Protein AF-A0A2U3Y3C8-F1 (afdb_monomer)

Nearest PDB structures (foldseek):
  5njk-assembly5_E  TM=8.013E-01  e=1.408E-06  Homo sapiens
  1wgu-assembly1_A  TM=7.821E-01  e=2.683E-05  Mus musculus
  2dkq-assembly1_A  TM=6.786E-01  e=2.347E-04  Homo sapiens
  2yt1-assembly1_A  TM=5.500E-01  e=6.752E-04  Mus musculus
  2yt0-assembly1_A  TM=5.493E-01  e=8.434E-04  Mus musculus

Radius of gyration: 27.76 Å; Cα contacts (8 Å, |Δi|>4): 262; chains: 1; bounding box: 70×70×54 Å

Structure (mmCIF, N/CA/C/O backbone):
data_AF-A0A2U3Y3C8-F1
#
_entry.id   AF-A0A2U3Y3C8-F1
#
loop_
_atom_site.group_PDB
_atom_site.id
_atom_site.type_symbol
_atom_site.label_atom_id
_atom_site.label_alt_id
_atom_site.label_comp_id
_atom_site.label_asym_id
_atom_site.label_entity_id
_atom_site.label_seq_id
_atom_site.pdbx_PDB_ins_code
_atom_site.Cartn_x
_atom_site.Cartn_y
_atom_site.Cartn_z
_atom_site.occupancy
_atom_si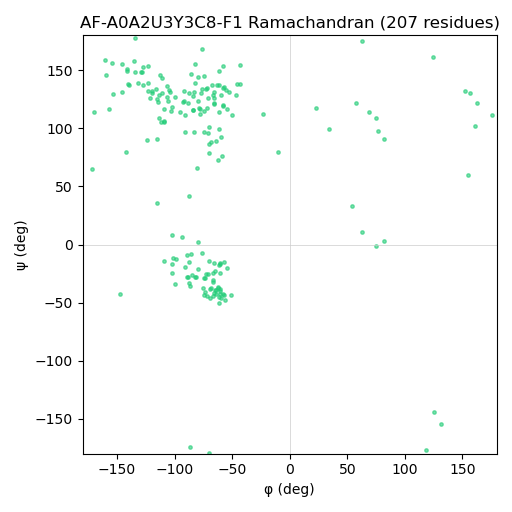te.B_iso_or_equiv
_atom_site.auth_seq_id
_atom_site.auth_comp_id
_atom_site.auth_asym_id
_atom_site.auth_atom_id
_atom_site.pdbx_PDB_model_num
ATOM 1 N N . MET A 1 1 ? 13.922 30.635 -33.274 1.00 37.06 1 MET A N 1
ATOM 2 C CA . MET A 1 1 ? 13.972 32.104 -33.097 1.00 37.06 1 MET A CA 1
ATOM 3 C C . MET A 1 1 ? 12.732 32.519 -32.309 1.00 37.06 1 MET A C 1
ATOM 5 O O . MET A 1 1 ? 11.640 32.163 -32.722 1.00 37.06 1 MET A O 1
ATOM 9 N N . LEU A 1 2 ? 12.912 33.119 -31.125 1.00 48.28 2 LEU A N 1
ATOM 10 C CA . LEU A 1 2 ? 11.846 33.525 -30.179 1.00 48.28 2 LEU A CA 1
ATOM 11 C C . LEU A 1 2 ? 11.131 34.814 -30.678 1.00 48.28 2 LEU A C 1
ATOM 13 O O . LEU A 1 2 ? 11.678 35.463 -31.569 1.00 48.28 2 LEU A O 1
ATOM 17 N N . PRO A 1 3 ? 9.976 35.233 -30.108 1.00 45.72 3 PRO A N 1
ATOM 18 C CA . PRO A 1 3 ? 10.028 35.976 -28.843 1.00 45.72 3 PRO A CA 1
ATOM 19 C C . PRO A 1 3 ? 8.928 35.629 -27.822 1.00 45.72 3 PRO A C 1
ATOM 21 O O . PRO A 1 3 ? 7.742 35.504 -28.114 1.00 45.72 3 PRO A O 1
ATOM 24 N N . TRP A 1 4 ? 9.374 35.545 -26.572 1.00 38.75 4 TRP A N 1
ATOM 25 C CA . TRP A 1 4 ? 8.588 35.522 -25.343 1.00 38.75 4 TRP A CA 1
ATOM 26 C C . TRP A 1 4 ? 7.799 36.825 -25.127 1.00 38.75 4 TRP A C 1
ATOM 28 O O . TRP A 1 4 ? 8.372 37.911 -25.224 1.00 38.75 4 TRP A O 1
ATOM 38 N N . ARG A 1 5 ? 6.532 36.736 -24.692 1.00 44.19 5 ARG A N 1
ATOM 39 C CA . ARG A 1 5 ? 5.825 37.858 -24.047 1.00 44.19 5 ARG A CA 1
ATOM 40 C C . ARG A 1 5 ? 6.031 37.812 -22.530 1.00 44.19 5 ARG A C 1
ATOM 42 O O . ARG A 1 5 ? 5.512 36.939 -21.845 1.00 44.19 5 ARG A O 1
ATOM 49 N N . ARG A 1 6 ? 6.784 38.790 -22.021 1.00 41.50 6 ARG A N 1
ATOM 50 C CA . ARG A 1 6 ? 6.859 39.173 -20.604 1.00 41.50 6 ARG A CA 1
ATOM 51 C C . ARG A 1 6 ? 5.613 39.985 -20.240 1.00 41.50 6 ARG A C 1
ATOM 53 O O . ARG A 1 6 ? 5.354 40.981 -20.907 1.00 41.50 6 ARG A O 1
ATOM 60 N N . ASN A 1 7 ? 4.924 39.635 -19.156 1.00 38.53 7 ASN A N 1
ATOM 61 C CA . ASN A 1 7 ? 4.088 40.589 -18.425 1.00 38.53 7 ASN A CA 1
ATOM 62 C C . ASN A 1 7 ? 4.689 40.807 -17.034 1.00 38.53 7 ASN A C 1
ATOM 64 O O . ASN A 1 7 ? 4.942 39.858 -16.293 1.00 38.53 7 ASN A O 1
ATOM 68 N N . LYS A 1 8 ? 4.990 42.079 -16.754 1.00 39.47 8 LYS A N 1
ATOM 69 C CA . LYS A 1 8 ? 5.512 42.607 -15.494 1.00 39.47 8 LYS A CA 1
ATOM 70 C C . LYS A 1 8 ? 4.400 42.565 -14.447 1.00 39.47 8 LYS A C 1
ATOM 72 O O . LYS A 1 8 ? 3.352 43.160 -14.671 1.00 39.47 8 LYS A O 1
ATOM 77 N N . PHE A 1 9 ? 4.661 41.949 -13.303 1.00 35.88 9 PHE A N 1
ATOM 78 C CA . PHE A 1 9 ? 3.920 42.248 -12.083 1.00 35.88 9 PHE A CA 1
ATOM 79 C C . PHE A 1 9 ? 4.808 43.137 -11.219 1.00 35.88 9 PHE A C 1
ATOM 81 O O . PHE A 1 9 ? 5.929 42.764 -10.877 1.00 35.88 9 PHE A O 1
ATOM 88 N N . VAL A 1 10 ? 4.322 44.349 -10.967 1.00 37.41 10 VAL A N 1
ATOM 89 C CA . VAL A 1 10 ? 4.898 45.299 -10.018 1.00 37.41 10 VAL A CA 1
ATOM 90 C C . VAL A 1 10 ? 4.349 44.921 -8.646 1.00 37.41 10 VAL A C 1
ATOM 92 O O . VAL A 1 10 ? 3.139 44.946 -8.435 1.00 37.41 10 VAL A O 1
ATOM 95 N N . LEU A 1 11 ? 5.248 44.513 -7.754 1.00 37.09 11 LEU A N 1
ATOM 96 C CA . LEU A 1 11 ? 4.996 44.397 -6.323 1.00 37.09 11 LEU A CA 1
ATOM 97 C C . LEU A 1 11 ? 4.896 45.812 -5.748 1.00 37.09 11 LEU A C 1
ATOM 99 O O . LEU A 1 11 ? 5.863 46.567 -5.814 1.00 37.09 11 LEU A O 1
ATOM 103 N N . VAL A 1 12 ? 3.733 46.154 -5.202 1.00 34.47 12 VAL A N 1
ATOM 104 C CA . VAL A 1 12 ? 3.606 47.214 -4.201 1.00 34.47 12 VAL A CA 1
ATOM 105 C C . VAL A 1 12 ? 3.301 46.505 -2.889 1.00 34.47 12 VAL A C 1
ATOM 107 O O . VAL A 1 12 ? 2.213 45.961 -2.707 1.00 34.47 12 VAL A O 1
ATOM 110 N N . GLU A 1 13 ? 4.306 46.447 -2.024 1.00 38.16 13 GLU A N 1
ATOM 111 C CA . GLU A 1 13 ? 4.114 46.332 -0.582 1.00 38.16 13 GLU A CA 1
ATOM 112 C C . GLU A 1 13 ? 3.703 47.711 -0.067 1.00 38.16 13 GLU A C 1
ATOM 114 O O . GLU A 1 13 ? 4.351 48.697 -0.412 1.00 38.16 13 GLU A O 1
ATOM 119 N N . ASP A 1 14 ? 2.674 47.774 0.775 1.00 32.41 14 ASP A N 1
ATOM 120 C CA . ASP A 1 14 ? 2.757 48.655 1.937 1.00 32.41 14 ASP A CA 1
ATOM 121 C C . ASP A 1 14 ? 1.868 48.137 3.076 1.00 32.41 14 ASP A C 1
ATOM 123 O O . ASP A 1 14 ? 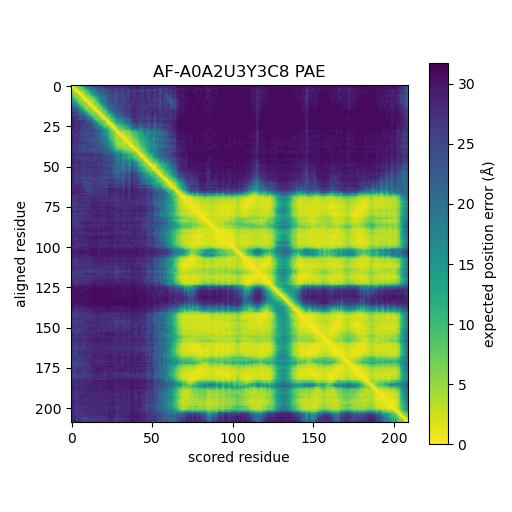0.696 47.792 2.892 1.00 32.41 14 ASP A O 1
ATOM 127 N N . GLU A 1 15 ? 2.472 48.050 4.255 1.00 36.66 15 GLU A N 1
ATOM 128 C CA . GLU A 1 15 ? 1.854 47.677 5.518 1.00 36.66 15 GLU A CA 1
ATOM 129 C C . GLU A 1 15 ? 1.364 48.941 6.234 1.00 36.66 15 GLU A C 1
ATOM 131 O O . GLU A 1 15 ? 2.152 49.850 6.454 1.00 36.66 15 GLU A O 1
ATOM 136 N N . ALA A 1 16 ? 0.123 48.978 6.735 1.00 32.34 16 ALA A N 1
ATOM 137 C CA . ALA A 1 16 ? -0.194 49.751 7.947 1.00 32.34 16 ALA A CA 1
ATOM 138 C C . ALA A 1 16 ? -1.602 49.470 8.503 1.00 32.34 16 ALA A C 1
ATOM 140 O O . ALA A 1 16 ? -2.626 49.822 7.926 1.00 32.34 16 ALA A O 1
ATOM 141 N N . LYS A 1 17 ? -1.622 48.872 9.699 1.00 31.28 17 LYS A N 1
ATOM 142 C CA . LYS A 1 17 ? -2.329 49.327 10.917 1.00 31.28 17 LYS A CA 1
ATOM 143 C C . LYS A 1 17 ? -3.537 50.282 10.741 1.00 31.28 17 LYS A C 1
ATOM 145 O O . LYS A 1 17 ? -3.354 51.456 10.451 1.00 31.28 17 LYS A O 1
ATOM 150 N N . CYS A 1 18 ? -4.732 49.830 11.150 1.00 28.02 18 CYS A N 1
ATOM 151 C CA . CYS A 1 18 ? -5.508 50.355 12.299 1.00 28.02 18 CYS A CA 1
ATOM 152 C C . CYS A 1 18 ? -7.037 50.182 12.176 1.00 28.02 18 CYS A C 1
ATOM 154 O O . CYS A 1 18 ? -7.661 50.631 11.227 1.00 28.02 18 CYS A O 1
ATOM 156 N N . LYS A 1 19 ? -7.604 49.669 13.277 1.00 28.36 19 LYS A N 1
ATOM 157 C CA . LYS A 1 19 ? -8.907 49.964 13.908 1.00 28.36 19 LYS A CA 1
ATOM 158 C C . LYS A 1 19 ? -10.218 49.795 13.123 1.00 28.36 19 LYS A C 1
ATOM 160 O O . LYS A 1 19 ? -10.551 50.524 12.200 1.00 28.36 19 LYS A O 1
ATOM 165 N N . ALA A 1 20 ? -11.051 48.934 13.709 1.00 41.50 20 ALA A N 1
ATOM 166 C CA . ALA A 1 20 ? -12.494 48.873 13.538 1.00 41.50 20 ALA A CA 1
ATOM 167 C C . ALA A 1 20 ? -13.168 50.252 13.639 1.00 41.50 20 ALA A C 1
ATOM 169 O O . ALA A 1 20 ? -13.002 50.936 14.651 1.00 41.50 20 ALA A O 1
ATOM 170 N N . LYS A 1 21 ? -13.997 50.585 12.643 1.00 34.41 21 LYS A N 1
ATOM 171 C CA . LYS A 1 21 ? -15.190 51.433 12.769 1.00 34.41 21 LYS A CA 1
ATOM 172 C C . LYS A 1 21 ? -16.258 50.928 11.792 1.00 34.41 21 LYS A C 1
ATOM 174 O O . LYS A 1 21 ? -15.976 50.644 10.635 1.00 34.41 21 LYS A O 1
ATOM 179 N N . SER A 1 22 ? -17.458 50.770 12.336 1.00 38.34 22 SER A N 1
ATOM 180 C CA . SER A 1 22 ? -18.748 50.511 11.691 1.00 38.34 22 SER A CA 1
ATOM 181 C C . SER A 1 22 ? -19.002 51.341 10.430 1.00 38.34 22 SER A C 1
ATOM 183 O O . SER A 1 22 ? -18.508 52.460 10.373 1.00 38.34 22 SER A O 1
ATOM 185 N N . LEU A 1 23 ? -19.846 50.837 9.518 1.00 35.66 23 LEU A N 1
ATOM 186 C CA . LEU A 1 23 ? -21.001 51.512 8.886 1.00 35.66 23 LEU A CA 1
ATOM 187 C C . LEU A 1 23 ? -21.605 50.571 7.813 1.00 35.66 23 LEU A C 1
ATOM 189 O O . LEU A 1 23 ? -20.991 50.274 6.795 1.00 35.66 23 LEU A O 1
ATOM 193 N N . SER A 1 24 ? -22.812 50.070 8.064 1.00 30.53 24 SER A N 1
ATOM 194 C CA . SER A 1 24 ? -23.769 49.577 7.055 1.00 30.53 24 SER A CA 1
ATOM 195 C C . SER A 1 24 ? -24.339 50.752 6.229 1.00 30.53 24 SER A C 1
ATOM 197 O O . SER A 1 24 ? -24.163 51.892 6.655 1.00 30.53 24 SER A O 1
ATOM 199 N N . PRO A 1 25 ? -25.241 50.551 5.246 1.00 46.47 25 PRO A N 1
ATOM 200 C CA . PRO A 1 25 ? -25.332 49.571 4.152 1.00 46.47 25 PRO A CA 1
ATOM 201 C C . PRO A 1 25 ? -25.525 50.283 2.782 1.00 46.47 25 PRO A C 1
ATOM 203 O O . PRO A 1 25 ? -26.162 51.330 2.719 1.00 46.47 25 PRO A O 1
ATOM 206 N N . GLY A 1 26 ? -25.100 49.708 1.651 1.00 37.94 26 GLY A N 1
ATOM 207 C CA . GLY A 1 26 ? -25.619 50.182 0.357 1.00 37.94 26 GLY A CA 1
ATOM 208 C C . GLY A 1 26 ? -24.755 49.931 -0.873 1.00 37.94 26 GLY A C 1
ATOM 209 O O . GLY A 1 26 ? -23.602 50.333 -0.914 1.00 37.94 26 GLY A O 1
ATOM 210 N N . LEU A 1 27 ? -25.418 49.376 -1.895 1.00 51.66 27 LEU A N 1
ATOM 211 C CA . LEU A 1 27 ? -25.078 49.407 -3.324 1.00 51.66 27 LEU A CA 1
ATOM 212 C C . LEU A 1 27 ? -23.926 48.500 -3.790 1.00 51.66 27 LEU A C 1
ATOM 214 O O . LEU A 1 27 ? -22.763 48.799 -3.567 1.00 51.66 27 LEU A O 1
ATOM 218 N N . ALA A 1 28 ? -24.284 47.433 -4.525 1.00 55.44 28 ALA A N 1
ATOM 219 C CA . ALA A 1 28 ? -23.726 47.093 -5.855 1.00 55.44 28 ALA A CA 1
ATOM 220 C C . ALA A 1 28 ? -23.823 45.588 -6.202 1.00 55.44 28 ALA A C 1
ATOM 222 O O . ALA A 1 28 ? -22.824 44.930 -6.476 1.00 55.44 28 ALA A O 1
ATOM 223 N N . TYR A 1 29 ? -25.038 45.032 -6.251 1.00 46.41 29 TYR A N 1
ATOM 224 C CA . TYR A 1 29 ? -25.271 43.786 -7.006 1.00 46.41 29 TYR A CA 1
ATOM 225 C C . TYR A 1 29 ? -26.682 43.740 -7.597 1.00 46.41 29 TYR A C 1
ATOM 227 O O . TYR A 1 29 ? -26.874 43.446 -8.774 1.00 46.41 29 TYR A O 1
ATOM 235 N N . THR A 1 30 ? -27.675 44.154 -6.809 1.00 55.97 30 THR A N 1
ATOM 236 C CA . THR A 1 30 ? -29.089 44.169 -7.215 1.00 55.97 30 THR A CA 1
ATOM 237 C C . THR A 1 30 ? -29.398 45.177 -8.327 1.00 55.97 30 THR A C 1
ATOM 239 O O . THR A 1 30 ? -30.253 44.904 -9.164 1.00 55.97 30 THR A O 1
ATOM 242 N N . SER A 1 31 ? -28.676 46.302 -8.398 1.00 54.00 31 SER A N 1
ATOM 243 C CA . SER A 1 31 ? -28.822 47.315 -9.458 1.00 54.00 31 SER A CA 1
ATOM 244 C C . SER A 1 31 ? -28.226 46.889 -10.806 1.00 54.00 31 SER A C 1
ATOM 246 O O . SER A 1 31 ? -28.711 47.291 -11.863 1.00 54.00 31 SER A O 1
ATOM 248 N N . LEU A 1 32 ? -27.191 46.044 -10.793 1.00 55.31 32 LEU A N 1
ATOM 249 C CA . LEU A 1 32 ? -26.619 45.480 -12.019 1.00 55.31 32 LEU A CA 1
ATOM 250 C C . LEU A 1 32 ? -27.526 44.385 -12.593 1.00 55.31 32 LEU A C 1
ATOM 252 O O . LEU A 1 32 ? -27.719 44.316 -13.805 1.00 55.31 32 LEU A O 1
ATOM 256 N N . LEU A 1 33 ? -28.154 43.586 -11.725 1.00 55.62 33 LEU A N 1
ATOM 257 C CA . LEU A 1 33 ? -29.119 42.568 -12.139 1.00 55.62 33 LEU A CA 1
ATOM 258 C C . LEU A 1 33 ? -30.419 43.172 -12.687 1.00 55.62 33 LEU A C 1
ATOM 260 O O . LEU A 1 33 ? -30.936 42.679 -13.685 1.00 55.62 33 LEU A O 1
ATOM 264 N N . SER A 1 34 ? -30.927 44.264 -12.106 1.00 55.62 34 SER A N 1
ATOM 265 C CA . SER A 1 34 ? -32.151 44.911 -12.605 1.00 55.62 34 SER A CA 1
ATOM 266 C C . SER A 1 34 ? -31.975 45.528 -13.998 1.00 55.62 34 SER A C 1
ATOM 268 O O . SER A 1 34 ? -32.905 45.509 -14.803 1.00 55.62 34 SER A O 1
ATOM 270 N N . SER A 1 35 ? -30.772 46.016 -14.310 1.00 55.97 35 SER A N 1
ATOM 271 C CA . SER A 1 35 ? -30.428 46.578 -15.624 1.00 55.97 35 SER A CA 1
ATOM 272 C C . SER A 1 35 ? -30.392 45.497 -16.717 1.00 55.97 35 SER A C 1
ATOM 274 O O . SER A 1 35 ? -30.856 45.715 -17.838 1.00 55.97 35 SER A O 1
ATOM 276 N N . PHE A 1 36 ? -29.908 44.299 -16.370 1.00 54.00 36 PHE A N 1
ATOM 277 C CA . PHE A 1 36 ? -29.895 43.134 -17.259 1.00 54.00 36 PHE A CA 1
ATOM 278 C C . PHE A 1 36 ? -31.296 42.553 -17.485 1.00 54.00 36 PHE A C 1
ATOM 280 O O . PHE A 1 36 ? -31.676 42.295 -18.625 1.00 54.00 36 PHE A O 1
ATOM 287 N N . LEU A 1 37 ? -32.094 42.414 -16.422 1.00 54.84 37 LEU A N 1
ATOM 288 C CA . LEU A 1 37 ? -33.450 41.857 -16.504 1.00 54.84 37 LEU A CA 1
ATOM 289 C C . LEU A 1 37 ? -34.423 42.754 -17.284 1.00 54.84 37 LEU A C 1
ATOM 291 O O . LEU A 1 37 ? -35.388 42.260 -17.857 1.00 54.84 37 LEU A O 1
ATOM 295 N N . ARG A 1 38 ? -34.160 44.065 -17.352 1.00 54.09 38 ARG A N 1
ATOM 296 C CA . ARG A 1 38 ? -34.954 45.009 -18.152 1.00 54.09 38 ARG A CA 1
ATOM 297 C C . ARG A 1 38 ? -34.598 44.999 -19.643 1.00 54.09 38 ARG A C 1
ATOM 299 O O . ARG A 1 38 ? -35.416 45.421 -20.452 1.00 54.09 38 ARG A O 1
ATOM 306 N N . SER A 1 39 ? -33.401 44.531 -19.999 1.00 49.75 39 SER A N 1
ATOM 307 C CA . SER A 1 39 ? -32.904 44.550 -21.383 1.00 49.75 39 SER A CA 1
ATOM 308 C C . SER A 1 39 ? -33.238 43.270 -22.163 1.00 49.75 39 SER A C 1
ATOM 310 O O . SER A 1 39 ? -33.246 43.306 -23.389 1.00 49.75 39 SER A O 1
ATOM 312 N N . CYS A 1 40 ? -33.555 42.163 -21.475 1.00 51.28 40 CYS A N 1
ATOM 313 C CA . CYS A 1 40 ? -33.883 40.870 -22.089 1.00 51.28 40 CYS A CA 1
ATOM 314 C C . CYS A 1 40 ? -35.019 40.149 -21.324 1.00 51.28 40 CYS A C 1
ATOM 316 O O . CYS A 1 40 ? -34.730 39.243 -20.539 1.00 51.28 40 CYS A O 1
ATOM 318 N N . PRO A 1 41 ? -36.299 40.516 -21.521 1.00 51.59 41 PRO A N 1
ATOM 319 C CA . PRO A 1 41 ? -37.419 39.851 -20.845 1.00 51.59 41 PRO A CA 1
ATOM 320 C C . PRO A 1 41 ? -37.687 38.407 -21.324 1.00 51.59 41 PRO A C 1
ATOM 322 O O . PRO A 1 41 ? -38.356 37.664 -20.614 1.00 51.59 41 PRO A O 1
ATOM 325 N N . ASP A 1 42 ? -37.115 37.977 -22.457 1.00 53.28 42 ASP A N 1
ATOM 326 C CA . ASP A 1 42 ? -37.382 36.666 -23.085 1.00 53.28 42 ASP A CA 1
ATOM 327 C C . ASP A 1 42 ? -36.292 35.596 -22.851 1.00 53.28 42 ASP A C 1
ATOM 329 O O . ASP A 1 42 ? -36.328 34.515 -23.437 1.00 53.28 42 ASP A O 1
ATOM 333 N N . LEU A 1 43 ? -35.302 35.869 -21.992 1.00 51.84 43 LEU A N 1
ATOM 334 C CA . LEU A 1 43 ? -34.222 34.930 -21.639 1.00 51.84 43 LEU A CA 1
ATOM 335 C C . LEU A 1 43 ? -34.272 34.512 -20.164 1.00 51.84 43 LEU A C 1
ATOM 337 O O . LEU A 1 43 ? -33.230 34.325 -19.534 1.00 51.84 43 LEU A O 1
ATOM 341 N N . LEU A 1 44 ? -35.472 34.367 -19.599 1.00 46.44 44 LEU A N 1
ATOM 342 C CA . LEU A 1 44 ? -35.651 33.800 -18.266 1.00 46.44 44 LEU A CA 1
ATOM 343 C C . LEU A 1 44 ? -35.850 32.277 -18.380 1.00 46.44 44 LEU A C 1
ATOM 345 O O . LEU A 1 44 ? -36.967 31.831 -18.634 1.00 46.44 44 LEU A O 1
ATOM 349 N N . PRO A 1 45 ? -34.813 31.434 -18.213 1.00 48.97 45 PRO A N 1
ATOM 350 C CA . PRO A 1 45 ? -35.056 30.028 -17.951 1.00 48.97 45 PRO A CA 1
ATOM 351 C C . PRO A 1 45 ? -35.712 29.910 -16.571 1.00 48.97 45 PRO A C 1
ATOM 353 O O . PRO A 1 45 ? -35.188 30.441 -15.589 1.00 48.97 45 PRO A O 1
ATOM 356 N N . ASP A 1 46 ? -36.837 29.194 -16.509 1.00 46.66 46 ASP A N 1
ATOM 357 C CA . ASP A 1 46 ? -37.473 28.682 -15.290 1.00 46.66 46 ASP A CA 1
ATOM 358 C C . ASP A 1 46 ? -36.479 27.771 -14.544 1.00 46.66 46 ASP A C 1
ATOM 360 O O . ASP A 1 46 ? -36.505 26.541 -14.619 1.00 46.66 46 ASP A O 1
ATOM 364 N N . TRP A 1 47 ? -35.502 28.376 -13.873 1.00 50.03 47 TRP A N 1
ATOM 365 C CA . TRP A 1 47 ? -34.510 27.671 -13.081 1.00 50.03 47 TRP A CA 1
ATOM 366 C C . TRP A 1 47 ? -34.715 28.034 -11.613 1.00 50.03 47 TRP A C 1
ATOM 368 O O . TRP A 1 47 ? -34.415 29.162 -11.211 1.00 50.03 47 TRP A O 1
ATOM 378 N N . PRO A 1 48 ? -35.205 27.104 -10.776 1.00 46.84 48 PRO A N 1
ATOM 379 C CA . PRO A 1 48 ? -35.428 27.380 -9.368 1.00 46.84 48 PRO A CA 1
ATOM 380 C C . PRO A 1 48 ? -34.101 27.744 -8.691 1.00 46.84 48 PRO A C 1
ATOM 382 O O . PRO A 1 48 ? -33.205 26.905 -8.540 1.00 46.84 48 PRO A O 1
ATOM 385 N N . LEU A 1 49 ? -33.987 28.998 -8.245 1.00 49.59 49 LEU A N 1
ATOM 386 C CA . LEU A 1 49 ? -32.844 29.548 -7.501 1.00 49.59 49 LEU A CA 1
ATOM 387 C C . LEU A 1 49 ? -32.511 28.718 -6.234 1.00 49.59 49 LEU A C 1
ATOM 389 O O . LEU A 1 49 ? -31.371 28.695 -5.771 1.00 49.59 49 LEU A O 1
ATOM 393 N N . GLU A 1 50 ? -33.473 27.925 -5.751 1.00 50.00 50 GLU A N 1
ATOM 394 C CA . GLU A 1 50 ? -33.356 26.924 -4.678 1.00 50.00 50 GLU A CA 1
ATOM 395 C C . GLU A 1 50 ? -32.345 25.787 -4.957 1.00 50.00 50 GLU A C 1
ATOM 397 O O . GLU A 1 50 ? -31.919 25.064 -4.043 1.00 50.00 50 GLU A O 1
ATOM 402 N N . ARG A 1 51 ? -31.926 25.599 -6.220 1.00 49.56 51 ARG A N 1
ATOM 403 C CA . ARG A 1 51 ? -30.983 24.540 -6.628 1.00 49.56 51 ARG A CA 1
ATOM 404 C C . ARG A 1 51 ? -29.533 25.014 -6.773 1.00 49.56 51 ARG A C 1
ATOM 406 O O . ARG A 1 51 ? -28.636 24.172 -6.797 1.00 49.56 51 ARG A O 1
ATOM 413 N N . LEU A 1 52 ? -29.268 26.324 -6.774 1.00 49.44 52 LEU A N 1
ATOM 414 C CA . LEU A 1 52 ? -27.900 26.867 -6.851 1.00 49.44 52 LEU A CA 1
ATOM 415 C C . LEU A 1 52 ? -27.221 27.028 -5.474 1.00 49.44 52 LEU A C 1
ATOM 417 O O . LEU A 1 52 ? -25.998 27.096 -5.391 1.00 49.44 52 LEU A O 1
ATOM 421 N N . GLY A 1 53 ? -27.982 26.971 -4.374 1.00 49.66 53 GLY A N 1
ATOM 422 C CA . GLY A 1 53 ? -27.454 26.971 -2.997 1.00 49.66 53 GLY A CA 1
ATOM 423 C C . GLY A 1 53 ? -26.923 25.615 -2.494 1.00 49.66 53 GLY A C 1
ATOM 424 O O . GLY A 1 53 ? -26.529 25.483 -1.329 1.00 49.66 53 GLY A O 1
ATOM 425 N N . ARG A 1 54 ? -26.942 24.574 -3.342 1.00 51.88 54 ARG A N 1
ATOM 426 C CA . ARG A 1 54 ? -26.490 23.210 -3.000 1.00 51.88 54 ARG A CA 1
ATOM 427 C C . ARG A 1 54 ? -25.183 22.785 -3.672 1.00 51.88 54 ARG A C 1
ATOM 429 O O . ARG A 1 54 ? -24.568 21.841 -3.191 1.00 51.88 54 ARG A O 1
ATOM 436 N N . VAL A 1 55 ? -24.712 23.507 -4.689 1.00 52.22 55 VAL A N 1
ATOM 437 C CA . VAL A 1 55 ? -23.451 23.183 -5.387 1.00 52.22 55 VAL A CA 1
ATOM 438 C C . VAL A 1 55 ? -22.237 23.854 -4.724 1.00 52.22 55 VAL A C 1
ATOM 440 O O . VAL A 1 55 ? -21.156 23.277 -4.696 1.00 52.22 55 VAL A O 1
ATOM 443 N N . PHE A 1 56 ? -22.425 24.998 -4.056 1.00 49.00 56 PHE A N 1
ATOM 444 C CA . PHE A 1 56 ? -21.371 25.675 -3.278 1.00 49.00 56 PHE A CA 1
ATOM 445 C C . PHE A 1 56 ? -21.349 25.308 -1.787 1.00 49.00 56 PHE A C 1
ATOM 447 O O . PHE A 1 56 ? -20.544 25.830 -1.020 1.00 49.00 56 PHE A O 1
ATOM 454 N N . ARG A 1 57 ? -22.168 24.334 -1.369 1.00 44.88 57 ARG A N 1
ATOM 455 C CA . ARG A 1 57 ? -21.988 23.616 -0.098 1.00 44.88 57 ARG A CA 1
ATOM 456 C C . ARG A 1 57 ? -21.055 22.421 -0.285 1.00 44.88 57 ARG A C 1
ATOM 458 O O . ARG A 1 57 ? -21.284 21.351 0.278 1.00 44.88 57 ARG A O 1
ATOM 465 N N . SER A 1 58 ? -19.977 22.602 -1.054 1.00 52.88 58 SER A N 1
ATOM 466 C CA . SER A 1 58 ? -18.830 21.700 -1.011 1.00 52.88 58 SER A CA 1
ATOM 467 C C . SER A 1 58 ? -18.296 21.728 0.415 1.00 52.88 58 SER A C 1
ATOM 469 O O . SER A 1 58 ? -17.566 22.632 0.815 1.00 52.88 58 SER A O 1
ATOM 471 N N . ARG A 1 59 ? -18.799 20.777 1.195 1.00 50.91 59 ARG A N 1
ATOM 472 C CA . ARG A 1 59 ? -18.361 20.263 2.484 1.00 50.91 59 ARG A CA 1
ATOM 473 C C . ARG A 1 59 ? -16.972 20.782 2.874 1.00 50.91 59 ARG A C 1
ATOM 475 O O . ARG A 1 59 ? -15.978 20.074 2.743 1.00 50.91 59 ARG A O 1
ATOM 482 N N . ARG A 1 60 ? -16.902 22.018 3.382 1.00 49.62 60 ARG A N 1
ATOM 483 C CA . ARG A 1 60 ? -15.729 22.535 4.089 1.00 49.62 60 ARG A CA 1
ATOM 484 C C . ARG A 1 60 ? -15.697 21.786 5.413 1.00 49.62 60 ARG A C 1
ATOM 486 O O . ARG A 1 60 ? -16.180 22.257 6.436 1.00 49.62 60 ARG A O 1
ATOM 493 N N . GLN A 1 61 ? -15.208 20.553 5.363 1.00 45.62 61 GLN A N 1
ATOM 494 C CA . GLN A 1 61 ? -14.827 19.830 6.554 1.00 45.62 61 GLN A CA 1
ATOM 495 C C . GLN A 1 61 ? -13.573 20.533 7.056 1.00 45.62 61 GLN A C 1
ATOM 497 O O . GLN A 1 61 ? -12.490 20.392 6.494 1.00 45.62 61 GLN A O 1
ATOM 502 N N . LYS A 1 62 ? -13.759 21.370 8.074 1.00 42.66 62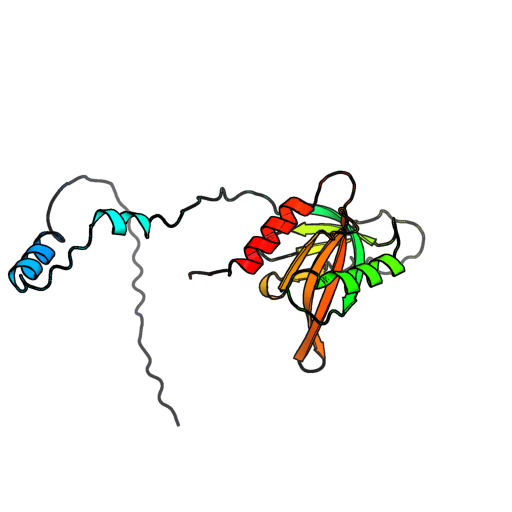 LYS A N 1
ATOM 503 C CA . LYS A 1 62 ? -12.674 21.894 8.891 1.00 42.66 62 LYS A CA 1
ATOM 504 C C . LYS A 1 62 ? -12.072 20.675 9.593 1.00 42.66 62 LYS A C 1
ATOM 506 O O . LYS A 1 62 ? -12.582 20.230 10.614 1.00 42.66 62 LYS A O 1
ATOM 511 N N . VAL A 1 63 ? -11.097 20.036 8.951 1.00 50.59 63 VAL A N 1
ATOM 512 C CA . VAL A 1 63 ? -10.358 18.925 9.548 1.00 50.59 63 VAL A CA 1
ATOM 513 C C . VAL A 1 63 ? -9.427 19.552 10.567 1.00 50.59 63 VAL A C 1
ATOM 515 O O . VAL A 1 63 ? -8.574 20.364 10.215 1.00 50.59 63 VAL A O 1
ATOM 518 N N . GLU A 1 64 ? -9.658 19.226 11.834 1.00 45.78 64 GLU A N 1
ATOM 519 C CA . GLU A 1 64 ? -8.790 19.624 12.931 1.00 45.78 64 GLU A CA 1
ATOM 520 C C . GLU A 1 64 ? -7.363 19.166 12.633 1.00 45.78 64 GLU A C 1
ATOM 522 O O . GLU A 1 64 ? -7.066 17.982 12.451 1.00 45.78 64 GLU A O 1
ATOM 527 N N . LEU A 1 65 ? -6.505 20.169 12.503 1.00 48.03 65 LEU A N 1
ATOM 528 C CA . LEU A 1 65 ? -5.122 20.095 12.073 1.00 48.03 65 LEU A CA 1
ATOM 529 C C . LEU A 1 65 ? -4.269 19.660 13.270 1.00 48.03 65 LEU A C 1
ATOM 531 O O . LEU A 1 65 ? -3.527 20.462 13.818 1.00 48.03 65 LEU A O 1
ATOM 535 N N . ASN A 1 66 ? -4.472 18.426 13.746 1.00 46.12 66 ASN A N 1
ATOM 536 C CA . ASN A 1 66 ? -3.573 17.735 14.679 1.00 46.12 66 ASN A CA 1
ATOM 537 C C . ASN A 1 66 ? -3.985 16.265 14.881 1.00 46.12 66 ASN A C 1
ATOM 539 O O . ASN A 1 66 ? -4.396 15.841 15.958 1.00 46.12 66 ASN A O 1
ATOM 543 N N . LYS A 1 67 ? -3.907 15.453 13.827 1.00 59.12 67 LYS A N 1
ATOM 544 C CA . LYS A 1 67 ? -3.755 14.008 14.020 1.00 59.12 67 LYS A CA 1
ATOM 545 C C . LYS A 1 67 ? -2.367 13.661 13.538 1.00 59.12 67 LYS A C 1
ATOM 547 O O . LYS A 1 67 ? -2.121 13.693 12.338 1.00 59.12 67 LYS A O 1
ATOM 552 N N . GLU A 1 68 ? -1.473 13.415 14.488 1.00 69.75 68 GLU A N 1
ATOM 553 C CA . GLU A 1 68 ? -0.187 12.783 14.219 1.00 69.75 68 GLU A CA 1
ATOM 554 C C . GLU A 1 68 ? -0.408 11.578 13.296 1.00 69.75 68 GLU A C 1
ATOM 556 O O . GLU A 1 68 ? -1.397 10.849 13.446 1.00 69.75 68 GLU A O 1
ATOM 561 N N . ASP A 1 69 ? 0.473 11.399 12.309 1.00 79.75 69 ASP A N 1
ATOM 562 C CA . ASP A 1 69 ? 0.335 10.310 11.347 1.00 79.75 69 ASP A CA 1
ATOM 563 C C . ASP A 1 69 ? 0.319 8.964 12.104 1.00 79.75 69 ASP A C 1
ATOM 565 O O . ASP A 1 69 ? 1.300 8.629 12.787 1.00 79.75 69 ASP A O 1
ATOM 569 N N . PRO A 1 70 ? -0.767 8.169 12.015 1.00 88.25 70 PRO A N 1
ATOM 570 C CA . PRO A 1 70 ? -0.889 6.941 12.782 1.00 88.25 70 PRO A CA 1
ATOM 571 C C . PRO A 1 70 ? 0.249 5.979 12.446 1.00 88.25 70 PRO A C 1
ATOM 573 O O . PRO A 1 70 ? 0.518 5.682 11.277 1.00 88.25 70 PRO A O 1
ATOM 576 N N . THR A 1 71 ? 0.914 5.494 13.495 1.00 89.50 71 THR A N 1
ATOM 577 C CA . THR A 1 71 ? 2.060 4.593 13.388 1.00 89.50 71 THR A CA 1
ATOM 578 C C . THR A 1 71 ? 1.728 3.234 13.988 1.00 89.50 71 THR A C 1
ATOM 580 O O . THR A 1 71 ? 1.345 3.127 15.149 1.00 89.50 71 THR A O 1
ATOM 583 N N . TYR A 1 72 ? 1.919 2.194 13.186 1.00 90.50 72 TYR A N 1
ATOM 584 C CA . TYR A 1 72 ? 1.633 0.801 13.498 1.00 90.50 72 TYR A CA 1
ATOM 585 C C . TYR A 1 72 ? 2.926 0.011 13.586 1.00 90.50 72 TYR A C 1
ATOM 587 O O . TYR A 1 72 ? 3.878 0.272 12.854 1.00 90.50 72 TYR A O 1
ATOM 595 N N . THR A 1 73 ? 2.967 -0.977 14.466 1.00 91.44 73 THR A N 1
ATOM 596 C CA . THR A 1 73 ? 4.042 -1.967 14.450 1.00 91.44 73 THR A CA 1
ATOM 597 C C . THR A 1 73 ? 3.566 -3.133 13.603 1.00 91.44 73 THR A C 1
ATOM 599 O O . THR A 1 73 ? 2.513 -3.685 13.883 1.00 91.44 73 THR A O 1
ATOM 602 N N . VAL A 1 74 ? 4.311 -3.474 12.556 1.00 91.81 74 VAL A N 1
ATOM 603 C CA . VAL A 1 74 ? 3.922 -4.486 11.569 1.00 91.81 74 VAL A CA 1
ATOM 604 C C . VAL A 1 74 ? 5.094 -5.406 11.246 1.00 91.81 74 VAL A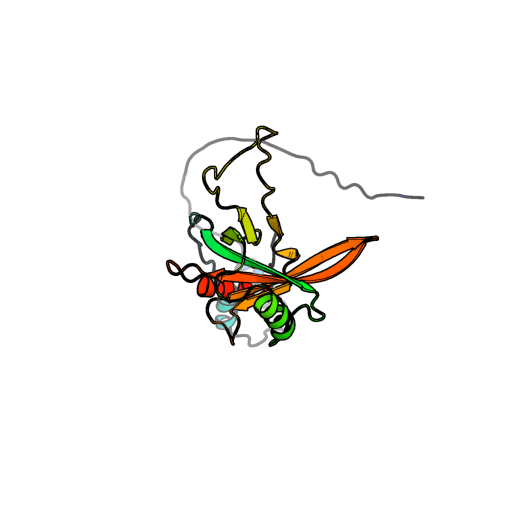 C 1
ATOM 606 O O . VAL A 1 74 ? 6.264 -5.039 11.393 1.00 91.81 74 VAL A O 1
ATOM 609 N N . TRP A 1 75 ? 4.790 -6.593 10.744 1.00 92.19 75 TRP A N 1
ATOM 610 C CA . TRP A 1 75 ? 5.758 -7.510 10.161 1.00 92.19 75 TRP A CA 1
ATOM 611 C C . TRP A 1 75 ? 5.789 -7.314 8.653 1.00 92.19 75 TRP A C 1
ATOM 613 O O . TRP A 1 75 ? 4.813 -7.563 7.954 1.00 92.19 75 TRP A O 1
ATOM 623 N N . TYR A 1 76 ? 6.912 -6.838 8.124 1.00 93.62 76 TYR A N 1
ATOM 624 C CA . TYR A 1 76 ? 7.079 -6.742 6.681 1.00 93.62 76 TYR A CA 1
ATOM 625 C C . TYR A 1 76 ? 7.399 -8.113 6.094 1.00 93.62 76 TYR A C 1
ATOM 627 O O . TYR A 1 76 ? 8.488 -8.644 6.326 1.00 93.62 76 TYR A O 1
ATOM 635 N N . LEU A 1 77 ? 6.453 -8.640 5.314 1.00 93.44 77 LEU A N 1
ATOM 636 C CA . LEU A 1 77 ? 6.530 -9.960 4.686 1.00 93.44 77 LEU A CA 1
ATOM 637 C C . LEU A 1 77 ? 7.342 -9.928 3.386 1.00 93.44 77 LEU A C 1
ATOM 639 O O . LEU A 1 77 ? 7.952 -10.917 2.987 1.00 93.44 77 LEU A O 1
ATOM 643 N N . GLY A 1 78 ? 7.365 -8.776 2.710 1.00 93.56 78 GLY A N 1
ATOM 644 C CA . GLY A 1 78 ? 8.159 -8.567 1.507 1.00 93.56 78 GLY A CA 1
ATOM 645 C C . GLY A 1 78 ? 7.376 -7.939 0.363 1.00 93.56 78 GLY A C 1
ATOM 646 O O . GLY A 1 78 ? 6.408 -7.201 0.556 1.00 93.56 78 GLY A O 1
ATOM 647 N N . ASN A 1 79 ? 7.851 -8.201 -0.854 1.00 95.12 79 ASN A N 1
ATOM 648 C CA . ASN A 1 79 ? 7.239 -7.701 -2.076 1.00 95.12 79 ASN A CA 1
ATOM 649 C C . ASN A 1 79 ? 7.361 -8.695 -3.232 1.00 95.12 79 ASN A C 1
ATOM 651 O O . ASN A 1 79 ? 8.290 -9.502 -3.282 1.00 95.12 79 ASN A O 1
ATOM 655 N N . ALA A 1 80 ? 6.444 -8.579 -4.185 1.00 96.62 80 ALA A N 1
ATOM 656 C CA . ALA A 1 80 ? 6.428 -9.339 -5.424 1.00 96.62 80 ALA A CA 1
ATOM 657 C C . ALA A 1 80 ? 5.985 -8.442 -6.586 1.00 96.62 80 ALA A C 1
ATOM 659 O O . ALA A 1 80 ? 5.243 -7.476 -6.403 1.00 96.62 80 ALA A O 1
ATOM 660 N N . VAL A 1 81 ? 6.454 -8.749 -7.795 1.00 95.56 81 VAL A N 1
ATOM 661 C CA . VAL A 1 81 ? 5.999 -8.059 -9.010 1.00 95.56 81 VAL A CA 1
ATOM 662 C C . VAL A 1 81 ? 4.537 -8.422 -9.272 1.00 95.56 81 VAL A C 1
ATOM 664 O O . VAL A 1 81 ? 4.161 -9.588 -9.150 1.00 95.56 81 VAL A O 1
ATOM 667 N N . THR A 1 82 ? 3.731 -7.426 -9.636 1.00 95.31 82 THR A N 1
ATOM 668 C CA . THR A 1 82 ? 2.344 -7.613 -10.083 1.00 95.31 82 THR A CA 1
ATOM 669 C C . THR A 1 82 ? 2.161 -7.017 -11.477 1.00 95.31 82 THR A C 1
ATOM 671 O O . THR A 1 82 ? 2.899 -6.116 -11.871 1.00 95.31 82 THR A O 1
ATOM 674 N N . LEU A 1 83 ? 1.196 -7.535 -12.234 1.00 92.06 83 LEU A N 1
ATOM 675 C CA . LEU A 1 83 ? 0.857 -7.047 -13.574 1.00 92.06 83 LEU A CA 1
ATOM 676 C C . LEU A 1 83 ? -0.199 -5.935 -13.529 1.00 92.06 83 LEU A C 1
ATOM 678 O O . LEU A 1 83 ? -0.221 -5.064 -14.395 1.00 92.06 83 LEU A O 1
ATOM 682 N N . HIS A 1 84 ? -1.048 -5.936 -12.501 1.00 92.69 84 HIS A N 1
ATOM 683 C CA . HIS A 1 84 ? -2.200 -5.047 -12.401 1.00 92.69 84 HIS A CA 1
ATOM 684 C C . HIS A 1 84 ? -1.931 -3.913 -11.409 1.00 92.69 84 HIS A C 1
ATOM 686 O O . HIS A 1 84 ? -1.489 -4.133 -10.282 1.00 92.69 84 HIS A O 1
ATOM 692 N N . ALA A 1 85 ? -2.206 -2.674 -11.825 1.00 90.69 85 ALA A N 1
ATOM 693 C CA . ALA A 1 85 ? -1.979 -1.493 -10.990 1.00 90.69 85 ALA A CA 1
ATOM 694 C C . ALA A 1 85 ? -3.104 -1.249 -9.972 1.00 90.69 85 ALA A C 1
ATOM 696 O O . ALA A 1 85 ? -2.862 -0.621 -8.941 1.00 90.69 85 ALA A O 1
ATOM 697 N N . LYS A 1 86 ? -4.326 -1.686 -10.288 1.00 92.06 86 LYS A N 1
ATOM 698 C CA . LYS A 1 86 ? -5.559 -1.438 -9.537 1.00 92.06 86 LYS A CA 1
ATOM 699 C C . LYS A 1 86 ? -6.613 -2.472 -9.941 1.00 92.06 86 LYS A C 1
ATOM 701 O O . LYS A 1 86 ? -6.538 -3.002 -11.046 1.00 92.06 86 LYS A O 1
ATOM 706 N N . GLY A 1 87 ? -7.605 -2.676 -9.083 1.00 87.38 87 GLY A N 1
ATOM 707 C CA . GLY A 1 87 ? -8.778 -3.510 -9.340 1.00 87.38 87 GLY A CA 1
ATOM 708 C C . GLY A 1 87 ? -8.929 -4.575 -8.265 1.00 87.38 87 GLY A C 1
ATOM 709 O O . GLY A 1 87 ? -7.971 -4.872 -7.549 1.00 87.38 87 GLY A O 1
ATOM 710 N N . ASP A 1 88 ? -10.126 -5.139 -8.155 1.00 85.75 88 ASP A N 1
ATOM 711 C CA . ASP A 1 88 ? -10.350 -6.266 -7.256 1.00 85.75 88 ASP A CA 1
ATOM 712 C C . ASP A 1 88 ? -9.478 -7.449 -7.694 1.00 85.75 88 ASP A C 1
ATOM 714 O O . ASP A 1 88 ? -9.297 -7.707 -8.885 1.00 85.75 88 ASP A O 1
ATOM 718 N N . GLY A 1 89 ? -8.855 -8.118 -6.727 1.00 88.19 89 GLY A N 1
ATOM 719 C CA . GLY A 1 89 ? -7.945 -9.233 -6.983 1.00 88.19 89 GLY A CA 1
ATOM 720 C C . GLY A 1 89 ? -6.556 -8.856 -7.517 1.00 88.19 89 GLY A C 1
ATOM 721 O O . GLY A 1 89 ? -5.714 -9.734 -7.698 1.00 88.19 89 GLY A O 1
ATOM 722 N N . CYS A 1 90 ? -6.241 -7.571 -7.747 1.00 92.69 90 CYS A N 1
ATOM 723 C CA . CYS A 1 90 ? -4.957 -7.182 -8.357 1.00 92.69 90 CYS A CA 1
ATOM 724 C C . CYS A 1 90 ? -3.724 -7.500 -7.483 1.00 92.69 90 CYS A C 1
ATOM 726 O O . CYS A 1 90 ? -2.582 -7.467 -7.958 1.00 92.69 90 CYS A O 1
ATOM 728 N N . THR A 1 91 ? -3.949 -7.767 -6.196 1.00 94.75 91 THR A N 1
ATOM 729 C CA . THR A 1 91 ? -2.930 -8.115 -5.202 1.00 94.75 91 THR A CA 1
ATOM 730 C C . THR A 1 91 ? -2.873 -9.605 -4.882 1.00 94.75 91 THR A C 1
ATOM 732 O O . THR A 1 91 ? -1.854 -10.036 -4.354 1.00 94.75 91 THR A O 1
ATOM 735 N N . ASP A 1 92 ? -3.893 -10.396 -5.219 1.00 93.38 92 ASP A N 1
ATOM 736 C CA . ASP A 1 92 ? -4.095 -11.753 -4.685 1.00 93.38 92 ASP A CA 1
ATOM 737 C C . ASP A 1 92 ? -2.939 -12.698 -5.026 1.00 93.38 92 ASP A C 1
ATOM 739 O O . ASP A 1 92 ? -2.336 -13.303 -4.138 1.00 93.38 92 ASP A O 1
ATOM 743 N N . ASP A 1 93 ? -2.553 -12.762 -6.302 1.00 94.31 93 ASP A N 1
ATOM 744 C CA . ASP A 1 93 ? -1.425 -13.581 -6.762 1.00 94.31 93 ASP A CA 1
ATOM 745 C C . ASP A 1 93 ? -0.101 -13.163 -6.116 1.00 94.31 93 ASP A C 1
ATOM 747 O O . ASP A 1 93 ? 0.761 -13.992 -5.812 1.00 94.31 93 ASP A O 1
ATOM 751 N N . ALA A 1 94 ? 0.096 -11.856 -5.937 1.00 95.25 94 ALA A N 1
ATOM 752 C CA . ALA A 1 94 ? 1.331 -11.318 -5.392 1.00 95.25 94 ALA A CA 1
ATOM 753 C C . ALA A 1 94 ? 1.419 -11.562 -3.880 1.00 95.25 94 ALA A C 1
ATOM 755 O O . ALA A 1 94 ? 2.462 -12.002 -3.397 1.00 95.25 94 ALA A O 1
ATOM 756 N N . VAL A 1 95 ? 0.324 -11.344 -3.150 1.00 94.31 95 VAL A N 1
ATOM 757 C CA . VAL A 1 95 ? 0.214 -11.635 -1.717 1.00 94.31 95 VAL A CA 1
ATOM 758 C C . VAL A 1 95 ? 0.347 -13.132 -1.473 1.00 94.31 95 VAL A C 1
ATOM 760 O O . VAL A 1 95 ? 1.127 -13.515 -0.610 1.00 94.31 95 VAL A O 1
ATOM 763 N N . GLY A 1 96 ? -0.285 -13.985 -2.285 1.00 93.56 96 GLY A N 1
ATOM 764 C CA . GLY A 1 96 ? -0.121 -15.438 -2.201 1.00 93.56 96 GLY A CA 1
ATOM 765 C C . GLY A 1 96 ? 1.341 -15.877 -2.345 1.00 93.56 96 GLY A C 1
ATOM 766 O O . GLY A 1 96 ? 1.835 -16.669 -1.543 1.00 93.56 96 GLY A O 1
ATOM 767 N N . LYS A 1 97 ? 2.080 -15.298 -3.304 1.00 94.69 97 LYS A N 1
ATOM 768 C CA . LYS A 1 97 ? 3.525 -15.550 -3.478 1.00 94.69 97 LYS A CA 1
ATOM 769 C C . LYS A 1 97 ? 4.364 -15.056 -2.300 1.00 94.69 97 LYS A C 1
ATOM 771 O O . LYS A 1 97 ? 5.344 -15.708 -1.950 1.00 94.69 97 LYS A O 1
ATOM 776 N N . ILE A 1 98 ? 4.033 -13.899 -1.726 1.00 94.50 98 ILE A N 1
ATOM 777 C CA . ILE A 1 98 ? 4.746 -13.348 -0.563 1.00 94.50 98 ILE A CA 1
ATOM 778 C C . IL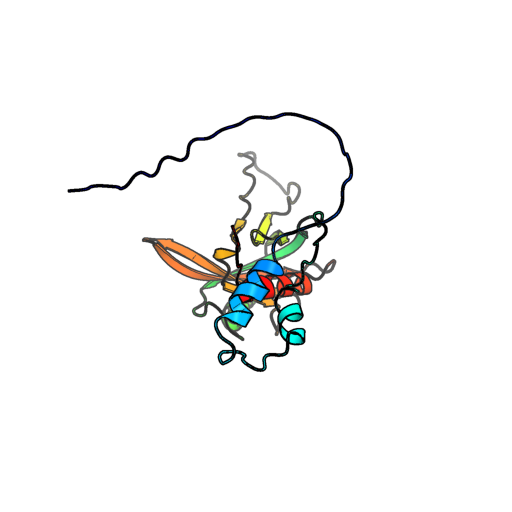E A 1 98 ? 4.474 -14.211 0.674 1.00 94.50 98 ILE A C 1
ATOM 780 O O . ILE A 1 98 ? 5.410 -14.598 1.372 1.00 94.50 98 ILE A O 1
ATOM 784 N N . TRP A 1 99 ? 3.212 -14.564 0.905 1.00 92.00 99 TRP A N 1
ATOM 785 C CA . TRP A 1 99 ? 2.778 -15.380 2.031 1.00 92.00 99 TRP A CA 1
ATOM 786 C C . TRP A 1 99 ? 3.409 -16.772 2.002 1.00 92.00 99 TRP A C 1
ATOM 788 O O . TRP A 1 99 ? 3.975 -17.200 3.000 1.00 92.00 99 TRP A O 1
ATOM 798 N N . ALA A 1 100 ? 3.435 -17.434 0.840 1.00 91.56 100 ALA A N 1
ATOM 799 C CA . ALA A 1 100 ? 4.093 -18.733 0.682 1.00 91.56 100 ALA A CA 1
ATOM 800 C C . ALA A 1 100 ? 5.607 -18.698 0.980 1.00 91.56 100 ALA A C 1
ATOM 802 O O . ALA A 1 100 ? 6.185 -19.725 1.323 1.00 91.56 100 ALA A O 1
ATOM 803 N N . ARG A 1 101 ? 6.260 -17.533 0.847 1.00 90.06 101 ARG A N 1
ATOM 804 C CA . ARG A 1 101 ? 7.696 -17.361 1.132 1.00 90.06 101 ARG A CA 1
ATOM 805 C C . ARG A 1 101 ? 7.997 -17.055 2.597 1.00 90.06 101 ARG A C 1
ATOM 807 O O . ARG A 1 101 ? 9.056 -17.451 3.068 1.00 90.06 101 ARG A O 1
ATOM 814 N N . CYS A 1 102 ? 7.136 -16.298 3.278 1.00 82.75 102 CYS A N 1
ATOM 815 C CA . CYS A 1 102 ? 7.379 -15.860 4.658 1.00 82.75 102 CYS A CA 1
ATOM 816 C C . CYS A 1 102 ? 6.641 -16.705 5.703 1.00 82.75 102 CYS A C 1
ATOM 818 O O . CYS A 1 102 ? 7.186 -16.925 6.778 1.00 82.75 102 CYS A O 1
ATOM 820 N N . GLY A 1 103 ? 5.442 -17.203 5.395 1.00 69.25 103 GLY A N 1
ATOM 821 C CA . GLY A 1 103 ? 4.580 -17.890 6.354 1.00 69.25 103 GLY A CA 1
ATOM 822 C C . GLY A 1 103 ? 4.129 -17.007 7.533 1.00 69.25 103 GLY A C 1
ATOM 823 O O . GLY A 1 103 ? 4.561 -15.858 7.665 1.00 69.25 103 GLY A O 1
ATOM 824 N N . PRO A 1 104 ? 3.252 -17.534 8.405 1.00 64.88 104 PRO A N 1
ATOM 825 C CA . PRO A 1 104 ? 2.822 -16.841 9.616 1.00 64.88 104 PRO A CA 1
ATOM 826 C C . PRO A 1 104 ? 4.000 -16.668 10.587 1.00 64.88 104 PRO A C 1
ATOM 828 O O . PRO A 1 104 ? 4.676 -17.635 10.936 1.00 64.88 104 PRO A O 1
ATOM 831 N N . GLY A 1 105 ? 4.253 -15.431 11.023 1.00 67.50 105 GLY A N 1
ATOM 832 C CA . GLY A 1 105 ? 5.376 -15.097 11.913 1.00 67.50 105 GLY A CA 1
ATOM 833 C C . GLY A 1 105 ? 6.728 -14.907 11.213 1.00 67.50 105 GLY A C 1
ATOM 834 O O . GLY A 1 105 ? 7.733 -14.661 11.884 1.00 67.50 105 GLY A O 1
ATOM 835 N N . GLY A 1 106 ? 6.769 -14.988 9.879 1.00 75.62 106 GLY A N 1
ATOM 836 C CA . GLY A 1 106 ? 7.923 -14.582 9.082 1.00 75.62 106 GLY A CA 1
ATOM 837 C C . GLY A 1 106 ? 7.957 -13.073 8.823 1.00 75.62 106 GLY A C 1
ATOM 838 O O . GLY A 1 106 ? 6.935 -12.393 8.831 1.00 75.62 106 GLY A O 1
ATOM 839 N N . GLY A 1 107 ? 9.149 -12.530 8.565 1.00 85.12 107 GLY A N 1
ATOM 840 C CA . GLY A 1 107 ? 9.329 -11.142 8.132 1.00 85.12 107 GLY A CA 1
ATOM 841 C C . GLY A 1 107 ? 10.147 -10.276 9.088 1.00 85.12 107 GLY A C 1
ATOM 842 O O . GLY A 1 107 ? 10.701 -10.730 10.087 1.00 85.12 107 GLY A O 1
ATOM 843 N N . THR A 1 108 ? 10.275 -8.992 8.749 1.00 89.50 108 THR A N 1
ATOM 844 C CA . THR A 1 108 ? 11.042 -8.026 9.554 1.00 89.50 108 THR A CA 1
ATOM 845 C C . THR A 1 108 ? 10.109 -7.084 10.299 1.00 89.50 108 THR A C 1
ATOM 847 O O . THR A 1 108 ? 9.282 -6.421 9.673 1.00 89.50 108 THR A O 1
ATOM 850 N N . LYS A 1 109 ? 10.280 -6.971 11.621 1.00 90.38 109 LYS A N 1
ATOM 851 C CA . LYS A 1 109 ? 9.505 -6.042 12.450 1.00 90.38 109 LYS A CA 1
ATOM 852 C C . LYS A 1 109 ? 9.829 -4.588 12.085 1.00 90.38 109 LYS A C 1
ATOM 854 O O . LYS A 1 109 ? 10.985 -4.159 12.137 1.00 90.38 109 LYS A O 1
ATOM 859 N N . MET A 1 110 ? 8.805 -3.840 11.697 1.00 91.38 110 MET A N 1
ATOM 860 C CA . MET A 1 110 ? 8.891 -2.477 11.175 1.00 91.38 110 MET A CA 1
ATOM 861 C C . MET A 1 110 ? 7.824 -1.596 11.832 1.00 91.38 110 MET A C 1
ATOM 863 O O . MET A 1 110 ? 6.726 -2.049 12.138 1.00 91.38 110 MET A O 1
ATOM 867 N N . LYS A 1 111 ? 8.124 -0.311 12.005 1.00 92.12 111 LYS A N 1
ATOM 868 C CA . LYS A 1 111 ? 7.146 0.743 12.274 1.00 92.12 111 LYS A CA 1
ATOM 869 C C . LYS A 1 111 ? 6.639 1.294 10.946 1.00 92.12 111 LYS A C 1
ATOM 871 O O . LYS A 1 111 ? 7.433 1.772 10.136 1.00 92.12 111 LYS A O 1
ATOM 876 N N . LEU A 1 112 ? 5.336 1.223 10.727 1.00 92.38 112 LEU A N 1
ATOM 877 C CA . LEU A 1 112 ? 4.641 1.711 9.548 1.00 92.38 112 LEU A CA 1
ATOM 878 C C . LEU A 1 112 ? 3.818 2.946 9.905 1.00 92.38 112 LEU A C 1
ATOM 880 O O . LEU A 1 112 ? 2.859 2.852 10.658 1.00 92.38 112 LEU A O 1
ATOM 884 N N . THR A 1 113 ? 4.151 4.082 9.316 1.00 92.00 113 THR A N 1
ATOM 885 C CA . THR A 1 113 ? 3.416 5.336 9.482 1.00 92.00 113 THR A CA 1
ATOM 886 C C . THR A 1 113 ? 2.611 5.617 8.216 1.00 92.00 113 THR A C 1
ATOM 888 O O . THR A 1 113 ? 3.176 5.665 7.118 1.00 92.00 113 THR A O 1
ATOM 891 N N . LEU A 1 114 ? 1.294 5.786 8.361 1.00 90.00 114 LEU A N 1
ATOM 892 C CA . LEU A 1 114 ? 0.382 6.128 7.266 1.00 90.00 114 LEU A CA 1
ATOM 893 C C . LEU A 1 114 ? 0.030 7.612 7.356 1.00 90.00 114 LEU A C 1
ATOM 895 O O . LEU A 1 114 ? -0.623 8.022 8.307 1.00 90.00 114 LEU A O 1
ATOM 899 N N . GLY A 1 115 ? 0.435 8.402 6.364 1.00 86.31 115 GLY A N 1
ATOM 900 C CA . GLY A 1 115 ? 0.214 9.847 6.354 1.00 86.31 115 GLY A CA 1
ATOM 901 C C . GLY A 1 115 ? -0.295 10.374 5.010 1.00 86.31 115 GLY A C 1
ATOM 902 O O . GLY A 1 115 ? -0.399 9.626 4.031 1.00 86.31 115 GLY A O 1
ATOM 903 N N . PRO A 1 116 ? -0.568 11.685 4.909 1.00 82.69 116 PRO A N 1
ATOM 904 C CA . PRO A 1 116 ? -1.053 12.315 3.678 1.00 82.69 116 PRO A CA 1
ATOM 905 C C . PRO A 1 116 ? -0.025 12.262 2.537 1.00 82.69 116 PRO A C 1
ATOM 907 O O . PRO A 1 116 ? -0.382 12.325 1.364 1.00 82.69 116 PRO A O 1
ATOM 910 N N . HIS A 1 117 ? 1.261 12.120 2.864 1.00 85.94 117 HIS A N 1
ATOM 911 C CA . HIS A 1 117 ? 2.339 12.000 1.881 1.00 85.94 117 HIS A CA 1
ATOM 912 C C . HIS A 1 117 ? 2.562 10.563 1.388 1.00 85.94 117 HIS A C 1
ATOM 914 O O . HIS A 1 117 ? 3.321 10.355 0.437 1.00 85.94 117 HIS A O 1
ATOM 920 N N . GLY A 1 118 ? 1.895 9.576 1.995 1.00 90.62 118 GLY A N 1
ATOM 921 C CA . GLY A 1 118 ? 1.995 8.163 1.648 1.00 90.62 118 GLY A CA 1
ATOM 922 C C . GLY A 1 118 ? 2.359 7.293 2.846 1.00 90.62 118 GLY A C 1
ATOM 923 O O . GLY A 1 118 ? 1.921 7.533 3.968 1.00 90.62 118 GLY A O 1
ATOM 924 N N . ILE A 1 119 ? 3.156 6.260 2.591 1.00 93.69 119 ILE A N 1
ATOM 925 C CA . ILE A 1 119 ? 3.494 5.220 3.562 1.00 93.69 119 ILE A CA 1
ATOM 926 C C . ILE A 1 119 ? 4.980 5.318 3.898 1.00 93.69 119 ILE A C 1
ATOM 928 O O . ILE A 1 119 ? 5.827 5.310 3.003 1.00 93.69 119 ILE A O 1
ATOM 932 N N . ARG A 1 120 ? 5.320 5.365 5.184 1.00 93.19 120 ARG A N 1
ATOM 933 C CA . ARG A 1 120 ? 6.705 5.331 5.662 1.00 93.19 120 ARG A CA 1
ATOM 934 C C . ARG A 1 120 ? 6.928 4.079 6.493 1.00 93.19 120 ARG A C 1
ATOM 936 O O . ARG A 1 120 ? 6.135 3.772 7.368 1.00 93.19 120 ARG A O 1
ATOM 943 N N . MET A 1 121 ? 8.025 3.381 6.240 1.00 92.56 121 MET A N 1
ATOM 944 C CA . MET A 1 121 ? 8.461 2.226 7.010 1.00 92.56 121 MET A CA 1
ATOM 945 C C . MET A 1 121 ? 9.826 2.489 7.627 1.00 92.56 121 MET A C 1
ATOM 947 O O . MET A 1 121 ? 10.757 2.912 6.941 1.00 92.56 121 MET A O 1
ATOM 951 N N . GLN A 1 122 ? 9.956 2.195 8.912 1.00 91.62 122 GLN A N 1
ATOM 952 C CA . GLN A 1 122 ? 11.209 2.268 9.649 1.00 91.62 122 GLN A CA 1
ATOM 953 C C . GLN A 1 122 ? 11.455 0.939 10.359 1.00 91.62 122 GLN A C 1
ATOM 955 O O . GLN A 1 122 ? 10.522 0.398 10.944 1.00 91.62 122 GLN A O 1
ATOM 960 N N . PRO A 1 123 ? 12.680 0.400 10.353 1.00 89.69 123 PRO A N 1
ATOM 961 C CA . PRO A 1 123 ? 13.003 -0.759 11.175 1.00 89.69 123 PRO A CA 1
ATOM 962 C C . PRO A 1 123 ? 12.713 -0.466 12.646 1.00 89.69 123 PRO A C 1
ATOM 964 O O . PRO A 1 123 ? 13.065 0.601 13.150 1.00 89.69 123 PRO A O 1
ATOM 967 N N . CYS A 1 124 ? 12.083 -1.407 13.349 1.00 85.69 124 CYS A N 1
ATOM 968 C CA . CYS A 1 124 ? 12.096 -1.357 14.805 1.00 85.69 124 CYS A CA 1
ATOM 969 C C . CYS A 1 124 ? 13.547 -1.575 15.245 1.00 85.69 124 CYS A C 1
ATOM 971 O O . CYS A 1 124 ? 14.131 -2.603 14.902 1.00 85.69 124 CY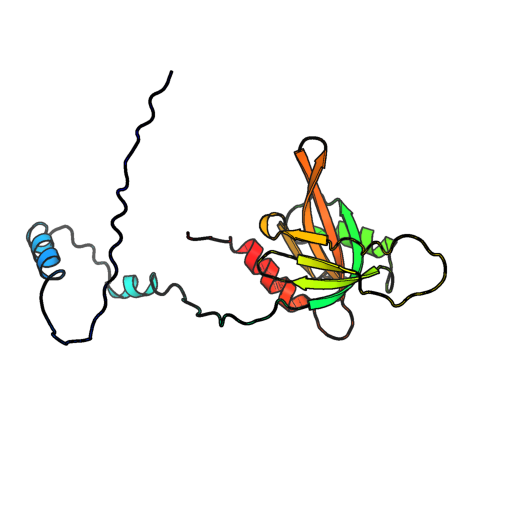S A O 1
ATOM 973 N N . GLU A 1 125 ? 14.140 -0.625 15.969 1.00 71.69 125 GLU A N 1
ATOM 974 C CA . GLU A 1 125 ? 15.455 -0.822 16.579 1.00 71.69 125 GLU A CA 1
ATOM 975 C C . GLU A 1 125 ? 15.345 -1.988 17.563 1.00 71.69 125 GLU A C 1
ATOM 977 O O . GLU A 1 125 ? 14.805 -1.863 18.661 1.00 71.69 125 GLU A O 1
ATOM 982 N N . ARG A 1 126 ? 15.776 -3.173 17.129 1.00 56.00 126 ARG A N 1
ATOM 983 C CA . ARG A 1 126 ? 15.960 -4.299 18.030 1.00 56.00 126 ARG A CA 1
ATOM 984 C C . ARG A 1 126 ? 17.271 -4.018 18.743 1.00 56.00 126 ARG A C 1
ATOM 986 O O . ARG A 1 126 ? 18.306 -3.926 18.083 1.00 56.00 126 ARG A O 1
ATOM 993 N N . GLY A 1 127 ? 17.204 -3.829 20.061 1.00 49.66 127 GLY A N 1
ATOM 994 C CA . GLY A 1 127 ? 18.386 -3.743 20.908 1.00 49.66 127 GLY A CA 1
ATOM 995 C C . GLY A 1 127 ? 19.389 -4.828 20.520 1.00 49.66 127 GLY A C 1
ATOM 996 O O . GLY A 1 127 ? 18.999 -5.950 20.184 1.00 49.66 127 GLY A O 1
ATOM 997 N N . ALA A 1 128 ? 20.657 -4.429 20.488 1.00 50.09 128 ALA A N 1
ATOM 998 C CA . ALA A 1 128 ? 21.826 -5.252 20.233 1.00 50.09 128 ALA A CA 1
ATOM 999 C C . ALA A 1 128 ? 21.602 -6.743 20.541 1.00 50.09 128 ALA A C 1
ATOM 1001 O O . ALA A 1 128 ? 21.477 -7.141 21.695 1.00 50.09 128 ALA A O 1
ATOM 1002 N N . SER A 1 129 ? 21.602 -7.578 19.505 1.00 42.25 129 SER A N 1
ATOM 1003 C CA . SER A 1 129 ? 21.900 -9.001 19.663 1.00 42.25 129 SER A CA 1
ATOM 1004 C C . SER A 1 129 ? 23.191 -9.293 18.911 1.00 42.25 129 SER A C 1
ATOM 1006 O O . SER A 1 129 ? 23.182 -9.561 17.718 1.00 42.25 129 SER A O 1
ATOM 1008 N N . GLY A 1 130 ? 24.291 -9.174 19.660 1.00 41.41 130 GLY A N 1
ATOM 1009 C CA . GLY A 1 130 ? 25.476 -10.019 19.525 1.00 41.41 130 GLY A CA 1
ATOM 1010 C C . GLY A 1 130 ? 26.424 -9.744 18.359 1.00 41.41 130 GLY A C 1
ATOM 1011 O O . GLY A 1 130 ? 26.265 -10.312 17.290 1.00 41.41 130 GLY A O 1
ATOM 1012 N N . GLY A 1 131 ? 27.495 -8.998 18.647 1.00 43.66 131 GLY A N 1
ATOM 1013 C CA . GLY A 1 131 ? 28.828 -9.284 18.102 1.00 43.66 131 GLY A CA 1
ATOM 1014 C C . GLY A 1 131 ? 29.145 -8.789 16.690 1.00 43.66 131 GLY A C 1
ATOM 1015 O O . GLY A 1 131 ? 28.998 -9.527 15.731 1.00 43.66 131 GLY A O 1
ATOM 1016 N N . SER A 1 132 ? 29.690 -7.575 16.595 1.00 39.59 132 SER A N 1
ATOM 1017 C CA . SER A 1 132 ? 30.980 -7.265 15.944 1.00 39.59 132 SER A CA 1
ATOM 1018 C C . SER A 1 132 ? 31.032 -5.766 15.658 1.00 39.59 132 SER A C 1
ATOM 1020 O O . SER A 1 132 ? 30.160 -5.235 14.968 1.00 39.59 132 SER A O 1
ATOM 1022 N N . GLY A 1 133 ? 32.039 -5.082 16.201 1.00 46.75 133 GLY A N 1
ATOM 1023 C CA . GLY A 1 133 ? 32.306 -3.678 15.908 1.00 46.75 133 GLY A CA 1
ATOM 1024 C C . GLY A 1 133 ? 32.408 -3.426 14.402 1.00 46.75 133 GLY A C 1
ATOM 1025 O O . GLY A 1 133 ? 33.099 -4.144 13.688 1.00 46.75 133 GLY A O 1
ATOM 1026 N N . GLY A 1 134 ? 31.700 -2.404 13.926 1.00 41.75 134 GLY A N 1
ATOM 1027 C CA . GLY A 1 134 ? 31.733 -1.981 12.528 1.00 41.75 134 GLY A CA 1
ATOM 1028 C C . GLY A 1 134 ? 30.516 -1.131 12.178 1.00 41.75 134 GLY A C 1
ATOM 1029 O O . GLY A 1 134 ? 29.427 -1.661 12.020 1.00 41.75 134 GLY A O 1
ATOM 1030 N N . SER A 1 135 ? 30.712 0.191 12.109 1.00 47.47 135 SER A N 1
ATOM 1031 C CA . SER A 1 135 ? 29.790 1.227 11.603 1.00 47.47 135 SER A CA 1
ATOM 1032 C C . SER A 1 135 ? 28.286 0.992 11.845 1.00 47.47 135 SER A C 1
ATOM 1034 O O . SER A 1 135 ? 27.621 0.308 11.067 1.00 47.47 135 SER A O 1
ATOM 1036 N N . GLY A 1 136 ? 27.727 1.637 12.876 1.00 46.19 136 GLY A N 1
ATOM 1037 C CA . GLY A 1 136 ? 26.290 1.681 13.178 1.00 46.19 136 GLY A CA 1
ATOM 1038 C C . GLY A 1 136 ? 25.457 2.351 12.078 1.00 46.19 136 GLY A C 1
ATOM 1039 O O . GLY A 1 136 ? 24.978 3.472 12.227 1.00 46.19 136 GLY A O 1
ATOM 1040 N N . GLY A 1 137 ? 25.291 1.660 10.953 1.00 48.47 137 GLY A N 1
ATOM 1041 C CA . GLY A 1 137 ? 24.470 2.074 9.829 1.00 48.47 137 GLY A CA 1
ATOM 1042 C C . GLY A 1 137 ? 23.000 1.901 10.175 1.00 48.47 137 GLY A C 1
ATOM 1043 O O . GLY A 1 137 ? 22.440 0.814 10.035 1.00 48.47 137 GLY A O 1
ATOM 1044 N N . ARG A 1 138 ? 22.359 2.986 10.615 1.00 56.47 138 ARG A N 1
ATOM 1045 C CA . ARG A 1 138 ? 20.900 3.087 10.693 1.00 56.47 138 ARG A CA 1
ATOM 1046 C C . ARG A 1 138 ? 20.323 2.653 9.343 1.00 56.47 138 ARG A C 1
ATOM 1048 O O . ARG A 1 138 ? 20.536 3.320 8.331 1.00 56.47 138 ARG A O 1
ATOM 1055 N N . ARG A 1 139 ? 19.643 1.502 9.307 1.00 59.44 139 ARG A N 1
ATOM 1056 C CA . ARG A 1 139 ? 19.034 0.984 8.073 1.00 59.44 139 ARG A CA 1
ATOM 1057 C C . ARG A 1 139 ? 18.091 2.054 7.492 1.00 59.44 139 ARG A C 1
ATOM 1059 O O . ARG A 1 139 ? 17.308 2.622 8.258 1.00 59.44 139 ARG A O 1
ATOM 1066 N N . PRO A 1 140 ? 18.152 2.354 6.180 1.00 62.38 140 PRO A N 1
ATOM 1067 C CA . PRO A 1 140 ? 17.358 3.427 5.592 1.00 62.38 140 PRO A CA 1
ATOM 1068 C C . PRO A 1 140 ? 15.861 3.209 5.812 1.00 62.38 140 PRO A C 1
ATOM 1070 O O . PRO A 1 140 ? 15.345 2.113 5.593 1.00 62.38 140 PRO A O 1
ATOM 1073 N N . ALA A 1 141 ? 15.154 4.266 6.208 1.00 81.00 141 ALA A N 1
ATOM 1074 C CA . ALA A 1 141 ? 13.699 4.265 6.213 1.00 81.00 141 ALA A CA 1
ATOM 1075 C C . ALA A 1 141 ? 13.184 4.168 4.768 1.00 81.00 141 ALA A C 1
ATOM 1077 O O . ALA A 1 141 ? 13.609 4.935 3.902 1.00 81.00 141 ALA A O 1
ATOM 1078 N N . HIS A 1 142 ? 12.252 3.256 4.503 1.00 90.44 142 HIS A N 1
ATOM 1079 C CA . HIS A 1 142 ? 11.614 3.149 3.193 1.00 90.44 142 HIS A CA 1
ATOM 1080 C C . HIS A 1 142 ? 10.407 4.085 3.135 1.00 90.44 142 HIS A C 1
ATOM 1082 O O . HIS A 1 142 ? 9.561 4.071 4.027 1.00 90.44 142 HIS A O 1
ATOM 1088 N N . ALA A 1 143 ? 10.312 4.899 2.085 1.00 92.56 143 ALA A N 1
ATOM 1089 C CA . ALA A 1 143 ? 9.189 5.804 1.872 1.00 92.56 143 ALA A CA 1
ATOM 1090 C C . ALA A 1 143 ? 8.509 5.500 0.534 1.00 92.56 143 ALA A C 1
ATOM 1092 O O . ALA A 1 143 ? 9.151 5.494 -0.517 1.00 92.56 143 ALA A O 1
ATOM 1093 N N . TYR A 1 144 ? 7.199 5.281 0.581 1.00 94.50 144 TYR A N 1
ATOM 1094 C CA . TYR A 1 144 ? 6.336 5.088 -0.574 1.00 94.50 144 TYR A CA 1
ATOM 1095 C C . TYR A 1 144 ? 5.446 6.315 -0.712 1.00 94.50 144 TYR A C 1
ATOM 1097 O O . TYR A 1 144 ? 4.523 6.531 0.072 1.00 94.50 144 TYR A O 1
ATOM 1105 N N . LEU A 1 145 ? 5.747 7.141 -1.708 1.00 93.00 145 LEU A N 1
ATOM 1106 C CA . LEU A 1 145 ? 5.035 8.392 -1.937 1.00 93.00 145 LEU A CA 1
ATOM 1107 C C . LEU A 1 145 ? 3.628 8.126 -2.476 1.00 93.00 145 LEU A C 1
ATOM 1109 O O . LEU A 1 145 ? 3.468 7.358 -3.428 1.00 93.00 145 LEU A O 1
ATOM 1113 N N . LEU A 1 146 ? 2.632 8.823 -1.928 1.00 91.69 146 LEU A N 1
ATOM 1114 C CA . LEU A 1 146 ? 1.225 8.659 -2.295 1.00 91.69 146 LEU A CA 1
ATOM 1115 C C . LEU A 1 146 ? 0.965 8.733 -3.811 1.00 91.69 146 LEU A C 1
ATOM 1117 O O . LEU A 1 146 ? 0.287 7.844 -4.320 1.00 91.69 146 LEU A O 1
ATOM 1121 N N . PRO A 1 147 ? 1.565 9.667 -4.584 1.00 92.38 147 PRO A N 1
ATOM 1122 C CA . PRO A 1 147 ? 1.347 9.732 -6.030 1.00 92.38 147 PRO A CA 1
ATOM 1123 C C . PRO A 1 147 ? 1.794 8.483 -6.797 1.00 92.38 147 PRO A C 1
ATOM 1125 O O . PRO A 1 147 ? 1.417 8.307 -7.950 1.00 92.38 147 PRO A O 1
ATOM 1128 N N . ARG A 1 148 ? 2.634 7.622 -6.216 1.00 94.31 148 ARG A N 1
ATOM 1129 C CA . ARG A 1 148 ? 3.145 6.398 -6.854 1.00 94.31 148 ARG A CA 1
ATOM 1130 C C . ARG A 1 148 ? 2.435 5.133 -6.379 1.00 94.31 148 ARG A C 1
ATOM 1132 O O . ARG A 1 148 ? 2.602 4.098 -7.025 1.00 94.31 148 ARG A O 1
ATOM 1139 N N . ILE A 1 149 ? 1.646 5.221 -5.311 1.00 94.69 149 ILE A N 1
ATOM 1140 C CA . ILE A 1 149 ? 0.789 4.136 -4.839 1.00 94.69 149 ILE A CA 1
ATOM 1141 C C . ILE A 1 149 ? -0.471 4.115 -5.709 1.00 94.69 149 ILE A C 1
ATOM 1143 O O . ILE A 1 149 ? -1.152 5.128 -5.847 1.00 94.69 149 ILE A O 1
ATOM 1147 N N . THR A 1 150 ? -0.761 2.979 -6.337 1.00 94.56 150 THR A N 1
ATOM 1148 C CA . THR A 1 150 ? -1.899 2.845 -7.266 1.00 94.56 150 THR A CA 1
ATOM 1149 C C . THR A 1 150 ? -3.093 2.131 -6.648 1.00 94.56 150 THR A C 1
ATOM 1151 O O . THR A 1 150 ? -4.225 2.336 -7.091 1.00 94.56 150 THR A O 1
ATOM 1154 N N . TYR A 1 151 ? -2.848 1.311 -5.626 1.00 94.06 151 TYR A N 1
ATOM 1155 C CA . TYR A 1 151 ? -3.871 0.523 -4.955 1.00 94.06 151 TYR A CA 1
ATOM 1156 C C . TYR A 1 151 ? -3.415 0.097 -3.559 1.00 94.06 151 TYR A C 1
ATOM 1158 O O . TYR A 1 151 ? -2.235 -0.186 -3.358 1.00 94.06 151 TYR A O 1
ATOM 1166 N N . CYS A 1 152 ? -4.353 0.020 -2.622 1.00 92.81 152 CYS A N 1
ATOM 1167 C CA . CYS A 1 152 ? -4.186 -0.442 -1.252 1.00 92.81 152 CYS A CA 1
ATOM 1168 C C . CYS A 1 152 ? -5.399 -1.288 -0.857 1.00 92.81 152 CYS A C 1
ATOM 1170 O O . CYS A 1 152 ? -6.534 -0.887 -1.113 1.00 92.81 152 CYS A O 1
ATOM 1172 N N . THR A 1 153 ? -5.176 -2.415 -0.186 1.00 91.88 153 THR A N 1
ATOM 1173 C CA . THR A 1 153 ? -6.254 -3.264 0.333 1.00 91.88 153 THR A CA 1
ATOM 1174 C C . THR A 1 153 ? -5.789 -4.089 1.529 1.00 91.88 153 THR A C 1
ATOM 1176 O O . THR A 1 153 ? -4.598 -4.355 1.680 1.00 91.88 153 THR A O 1
ATOM 1179 N N . ALA A 1 154 ? -6.731 -4.506 2.371 1.00 91.19 154 ALA A N 1
ATOM 1180 C CA . ALA A 1 154 ? -6.521 -5.671 3.224 1.00 91.19 154 ALA A CA 1
ATOM 1181 C C . ALA A 1 154 ? -6.746 -6.940 2.390 1.00 91.19 154 ALA A C 1
ATOM 1183 O O . ALA A 1 154 ? -7.593 -6.937 1.491 1.00 91.19 154 ALA A O 1
ATOM 1184 N N . ASP A 1 155 ? -5.974 -7.990 2.647 1.00 90.12 155 ASP A N 1
ATOM 1185 C CA . ASP A 1 155 ? -6.130 -9.263 1.952 1.00 90.12 155 ASP A CA 1
ATOM 1186 C C . ASP A 1 155 ? -7.398 -9.986 2.427 1.00 90.12 155 ASP A C 1
ATOM 1188 O O . ASP A 1 155 ? -7.658 -10.094 3.626 1.00 90.12 155 ASP A O 1
ATOM 1192 N N . GLY A 1 156 ? -8.195 -10.495 1.486 1.00 86.25 156 GLY A N 1
ATOM 1193 C CA . GLY A 1 156 ? -9.448 -11.184 1.808 1.00 86.25 156 GLY A CA 1
ATOM 1194 C C . GLY A 1 156 ? -9.238 -12.569 2.427 1.00 86.25 156 GLY A C 1
ATOM 1195 O O . GLY A 1 156 ? -10.096 -13.043 3.168 1.00 86.25 156 GLY A O 1
ATOM 1196 N N . ARG A 1 157 ? -8.100 -13.218 2.142 1.00 88.44 157 ARG A N 1
ATOM 1197 C CA . ARG A 1 157 ? -7.761 -14.557 2.658 1.00 88.44 157 ARG A CA 1
ATOM 1198 C C . ARG A 1 157 ? -7.061 -14.484 4.014 1.00 88.44 157 ARG A C 1
ATOM 1200 O O . ARG A 1 157 ? -7.271 -15.351 4.856 1.00 88.44 157 ARG A O 1
ATOM 1207 N N . HIS A 1 158 ? -6.267 -13.437 4.232 1.00 87.38 158 HIS A N 1
ATOM 1208 C CA . HIS A 1 158 ? -5.527 -13.185 5.464 1.00 87.38 158 HIS A CA 1
ATOM 1209 C C . HIS A 1 158 ? -5.900 -11.795 6.010 1.00 87.38 158 HIS A C 1
ATOM 1211 O O . HIS A 1 158 ? -5.225 -10.813 5.706 1.00 87.38 158 HIS A O 1
ATOM 1217 N N . PRO A 1 159 ? -6.931 -11.679 6.870 1.00 84.25 159 PRO A N 1
ATOM 1218 C CA . PRO A 1 159 ? -7.473 -10.385 7.312 1.00 84.25 159 PRO A CA 1
ATOM 1219 C C . PRO A 1 159 ? -6.487 -9.461 8.046 1.00 84.25 159 PRO A C 1
ATOM 1221 O O . PRO A 1 159 ? -6.757 -8.274 8.219 1.00 84.25 159 PRO A O 1
ATOM 1224 N N . ARG A 1 160 ? -5.353 -10.002 8.509 1.00 87.88 160 ARG A N 1
ATOM 1225 C CA . ARG A 1 160 ? -4.267 -9.256 9.168 1.00 87.88 160 ARG A CA 1
ATOM 1226 C C . ARG A 1 160 ? -3.223 -8.722 8.193 1.00 87.88 160 ARG A C 1
ATOM 1228 O O . ARG A 1 160 ? -2.353 -7.957 8.599 1.00 87.88 160 ARG A O 1
ATOM 1235 N N . VAL A 1 161 ? -3.292 -9.120 6.926 1.00 90.88 161 VAL A N 1
ATOM 1236 C CA . VAL A 1 161 ? -2.354 -8.697 5.895 1.00 90.88 161 VAL A CA 1
ATOM 1237 C C . VAL A 1 161 ? -2.894 -7.456 5.203 1.00 90.88 161 VAL A C 1
ATOM 1239 O O . VAL A 1 161 ? -3.985 -7.446 4.637 1.00 90.88 161 VAL A O 1
ATOM 1242 N N . PHE A 1 162 ? -2.096 -6.398 5.225 1.00 93.06 162 PHE A N 1
ATOM 1243 C CA . PHE A 1 162 ? -2.309 -5.192 4.446 1.00 93.06 162 PHE A CA 1
ATOM 1244 C C . PHE A 1 162 ? -1.328 -5.158 3.276 1.00 93.06 162 PHE A C 1
ATOM 1246 O O . PHE A 1 162 ? -0.125 -5.360 3.451 1.00 93.06 162 PHE A O 1
ATOM 1253 N N . ALA A 1 163 ? -1.837 -4.867 2.081 1.00 94.69 163 ALA A N 1
ATOM 1254 C CA . ALA A 1 163 ? -1.055 -4.825 0.860 1.00 94.69 163 ALA A CA 1
ATOM 1255 C C . ALA A 1 163 ? -1.265 -3.529 0.071 1.00 94.69 163 ALA A C 1
ATOM 1257 O O . ALA A 1 163 ? -2.349 -2.943 0.049 1.00 94.69 163 ALA A O 1
ATOM 1258 N N . TRP A 1 164 ? -0.218 -3.091 -0.628 1.00 96.06 164 TRP A N 1
ATOM 1259 C CA . TRP A 1 164 ? -0.292 -1.964 -1.557 1.00 96.06 164 TRP A CA 1
ATOM 1260 C C . TRP A 1 164 ? 0.535 -2.200 -2.814 1.00 96.06 164 TRP A C 1
ATOM 1262 O O . TRP A 1 164 ? 1.574 -2.856 -2.784 1.00 96.06 164 TRP A O 1
ATOM 1272 N N . VAL A 1 165 ? 0.086 -1.634 -3.931 1.00 96.69 165 VAL A N 1
ATOM 1273 C CA . VAL A 1 165 ? 0.792 -1.650 -5.213 1.00 96.69 165 VAL A CA 1
ATOM 1274 C C . VAL A 1 165 ? 1.506 -0.319 -5.413 1.00 96.69 165 VAL A C 1
ATOM 1276 O O . VAL A 1 165 ? 0.904 0.753 -5.318 1.00 96.69 165 VAL A O 1
ATOM 1279 N N . TYR A 1 166 ? 2.803 -0.390 -5.700 1.00 96.81 166 TYR A N 1
ATOM 1280 C CA . TYR A 1 166 ? 3.664 0.766 -5.902 1.00 96.81 166 TYR A CA 1
ATOM 1281 C C . TYR A 1 166 ? 4.345 0.739 -7.269 1.00 96.81 166 TYR A C 1
ATOM 1283 O O . TYR A 1 166 ? 4.850 -0.294 -7.718 1.00 96.81 166 TYR A O 1
ATOM 1291 N N . ARG A 1 167 ? 4.408 1.913 -7.904 1.00 96.12 167 ARG A N 1
ATOM 1292 C CA . ARG A 1 167 ? 5.137 2.153 -9.155 1.00 96.12 167 ARG A CA 1
ATOM 1293 C C . ARG A 1 167 ? 6.615 2.415 -8.884 1.00 96.12 167 ARG A C 1
ATOM 1295 O O . ARG A 1 167 ? 7.024 3.547 -8.600 1.00 96.12 167 ARG A O 1
ATOM 1302 N N . HIS A 1 168 ? 7.424 1.371 -9.021 1.00 94.69 168 HIS A N 1
ATOM 1303 C CA . HIS A 1 168 ? 8.880 1.467 -8.954 1.00 94.69 168 HIS A CA 1
ATOM 1304 C C . HIS A 1 168 ? 9.452 1.918 -10.289 1.00 94.69 168 HIS A C 1
ATOM 1306 O O . HIS A 1 168 ? 9.034 1.449 -11.345 1.00 94.69 168 HIS A O 1
ATOM 1312 N 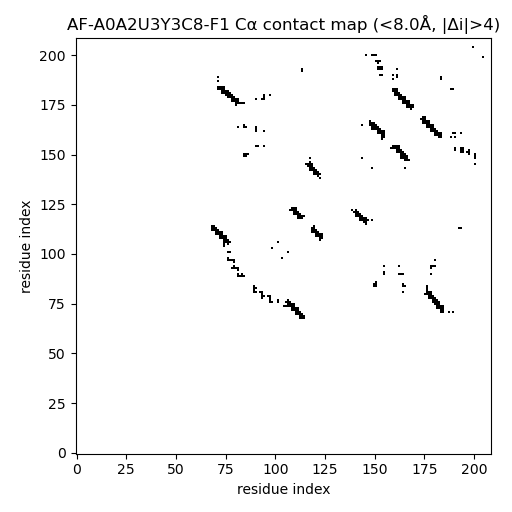N . GLN A 1 169 ? 10.440 2.809 -10.238 1.00 92.38 169 GLN A N 1
ATOM 1313 C CA . GLN A 1 169 ? 11.262 3.116 -11.403 1.00 92.38 169 GLN A CA 1
ATOM 1314 C C . GLN A 1 169 ? 12.379 2.080 -11.487 1.00 92.38 169 GLN A C 1
ATOM 1316 O O . GLN A 1 169 ? 13.212 1.973 -10.591 1.00 92.38 169 GLN A O 1
ATOM 1321 N N . ALA A 1 170 ? 12.358 1.299 -12.556 1.00 87.88 170 ALA A N 1
ATOM 1322 C CA . ALA A 1 170 ? 13.430 0.405 -12.936 1.00 87.88 170 ALA A CA 1
ATOM 1323 C C . ALA A 1 170 ? 14.471 1.155 -13.784 1.00 87.88 170 ALA A C 1
ATOM 1325 O O . ALA A 1 170 ? 14.424 2.377 -13.969 1.00 87.88 170 ALA A O 1
ATOM 1326 N N . ARG A 1 171 ? 15.447 0.405 -14.298 1.00 87.62 171 ARG A N 1
ATOM 1327 C CA . ARG A 1 171 ? 16.474 0.944 -15.192 1.00 87.62 171 ARG A CA 1
ATOM 1328 C C . ARG A 1 171 ? 15.833 1.567 -16.435 1.00 87.62 171 ARG A C 1
ATOM 1330 O O . ARG A 1 171 ? 14.731 1.199 -16.832 1.00 87.62 171 ARG A O 1
ATOM 1337 N N . HIS A 1 172 ? 16.530 2.529 -17.036 1.00 91.56 172 HIS A N 1
ATOM 1338 C CA . HIS A 1 172 ? 16.093 3.204 -18.265 1.00 91.56 172 HIS A CA 1
ATOM 1339 C C . HIS A 1 172 ? 14.683 3.817 -18.188 1.00 91.56 172 HIS A C 1
ATOM 1341 O O . HIS A 1 172 ? 13.973 3.865 -19.186 1.00 91.56 172 HIS A O 1
ATOM 1347 N N . LYS A 1 173 ? 14.269 4.301 -17.006 1.00 87.06 173 LYS A N 1
ATOM 1348 C CA . LYS A 1 173 ? 12.943 4.903 -16.762 1.00 87.06 173 LYS A CA 1
ATOM 1349 C C . LYS A 1 173 ? 11.760 3.944 -16.971 1.00 87.06 173 LYS A C 1
ATOM 1351 O O . LYS A 1 173 ? 10.617 4.398 -16.943 1.00 87.06 173 LYS A O 1
ATOM 1356 N N . ALA A 1 174 ? 12.003 2.640 -17.127 1.00 90.69 174 ALA A N 1
ATOM 1357 C CA . ALA A 1 174 ? 10.936 1.649 -17.135 1.00 90.69 174 ALA A CA 1
ATOM 1358 C C . ALA A 1 174 ? 10.205 1.657 -15.784 1.00 90.69 174 ALA A C 1
ATOM 1360 O O . ALA A 1 174 ? 10.800 1.944 -14.742 1.00 90.69 174 ALA A O 1
ATOM 1361 N N . VAL A 1 175 ? 8.912 1.346 -15.787 1.00 92.75 175 VAL A N 1
ATOM 1362 C CA . VAL A 1 175 ? 8.105 1.277 -14.564 1.00 92.75 175 VAL A CA 1
ATOM 1363 C C . VAL A 1 175 ? 7.742 -0.173 -14.294 1.00 92.75 175 VAL A C 1
ATOM 1365 O O . VAL A 1 175 ? 7.251 -0.867 -15.178 1.00 92.75 175 VAL A O 1
ATOM 1368 N N . VAL A 1 176 ? 7.972 -0.619 -13.061 1.00 95.69 176 VAL A N 1
ATOM 1369 C CA . VAL A 1 176 ? 7.587 -1.949 -12.584 1.00 95.69 176 VAL A CA 1
ATOM 1370 C C . VAL A 1 176 ? 6.624 -1.785 -11.422 1.00 95.69 176 VAL A C 1
ATOM 1372 O O . VAL A 1 176 ? 6.892 -1.045 -10.473 1.00 95.69 176 VAL A O 1
ATOM 1375 N N . LEU A 1 177 ? 5.504 -2.493 -11.483 1.00 96.38 177 LEU A N 1
ATOM 1376 C CA . LEU A 1 177 ? 4.558 -2.559 -10.382 1.00 96.38 177 LEU A CA 1
ATOM 1377 C C . LEU A 1 177 ? 5.012 -3.630 -9.397 1.00 96.38 177 LEU A C 1
ATOM 1379 O O . LEU A 1 177 ? 5.266 -4.776 -9.771 1.00 96.38 177 LEU A O 1
ATOM 1383 N N . ARG A 1 178 ? 5.113 -3.259 -8.122 1.00 96.75 178 ARG A N 1
ATOM 1384 C CA . ARG A 1 178 ? 5.338 -4.223 -7.043 1.00 96.75 178 ARG A CA 1
ATOM 1385 C C . ARG A 1 178 ? 4.239 -4.106 -6.014 1.00 96.75 178 ARG A C 1
ATOM 1387 O O . ARG A 1 178 ? 3.924 -3.006 -5.565 1.00 96.75 178 ARG A O 1
ATOM 1394 N N . CYS A 1 179 ? 3.689 -5.250 -5.645 1.00 96.81 179 CYS A N 1
ATOM 1395 C CA . CYS A 1 179 ? 2.865 -5.386 -4.466 1.00 96.81 179 CYS A CA 1
ATOM 1396 C C . CYS A 1 179 ? 3.782 -5.572 -3.257 1.00 96.81 179 CYS A C 1
ATOM 1398 O O . CYS A 1 179 ? 4.713 -6.377 -3.298 1.00 96.81 179 CYS A O 1
ATOM 1400 N N . HIS A 1 180 ? 3.528 -4.809 -2.208 1.00 96.50 180 HIS A N 1
ATOM 1401 C CA . HIS A 1 180 ? 4.153 -4.937 -0.902 1.00 96.50 180 HIS A CA 1
ATOM 1402 C C . HIS A 1 180 ? 3.106 -5.430 0.080 1.00 96.50 180 HIS A C 1
ATOM 1404 O O . HIS A 1 180 ? 1.957 -5.001 -0.012 1.00 96.50 180 HIS A O 1
ATOM 1410 N N . ALA A 1 181 ? 3.510 -6.288 1.013 1.00 95.00 181 ALA A N 1
ATOM 1411 C CA . ALA A 1 181 ? 2.620 -6.828 2.028 1.00 95.00 181 ALA A CA 1
ATOM 1412 C C . ALA A 1 181 ? 3.244 -6.722 3.422 1.00 95.00 181 ALA A C 1
ATOM 1414 O O . ALA A 1 181 ? 4.440 -6.974 3.617 1.00 95.00 181 ALA A O 1
ATOM 1415 N N . VAL A 1 182 ? 2.410 -6.349 4.385 1.00 94.00 182 VAL A N 1
ATOM 1416 C CA . VAL A 1 182 ? 2.720 -6.334 5.814 1.00 94.00 182 VAL A CA 1
ATOM 1417 C C . VAL A 1 182 ? 1.636 -7.085 6.569 1.00 94.00 182 VAL A C 1
ATOM 1419 O O . VAL A 1 182 ? 0.479 -7.059 6.162 1.00 94.00 182 VAL A O 1
ATOM 1422 N N . GLU A 1 183 ? 2.002 -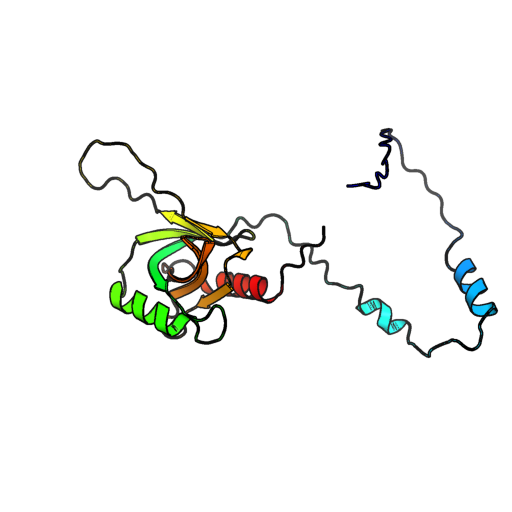7.718 7.671 1.00 91.25 183 GLU A N 1
ATOM 1423 C CA . GLU A 1 183 ? 1.069 -8.307 8.625 1.00 91.25 183 GLU A CA 1
ATOM 1424 C C . GLU A 1 183 ? 1.018 -7.453 9.893 1.00 91.25 183 GLU A C 1
ATOM 1426 O O . GLU A 1 183 ? 2.044 -6.979 10.384 1.00 91.25 183 GLU A O 1
ATOM 1431 N N . ASP A 1 184 ? -0.185 -7.225 10.396 1.00 87.12 184 ASP A N 1
ATOM 1432 C CA . ASP A 1 184 ? -0.424 -6.396 11.568 1.00 87.12 184 ASP A CA 1
ATOM 1433 C C . ASP A 1 184 ? -0.030 -7.083 12.886 1.00 87.12 184 ASP A C 1
ATOM 1435 O O . ASP A 1 184 ? -0.213 -8.293 13.052 1.00 87.12 184 ASP A O 1
ATOM 1439 N N . ASP A 1 185 ? 0.478 -6.303 13.843 1.00 78.25 185 ASP A N 1
ATOM 1440 C CA . ASP A 1 185 ? 0.702 -6.759 15.220 1.00 78.25 185 ASP A CA 1
ATOM 1441 C C . ASP A 1 185 ? -0.608 -6.585 16.014 1.00 78.25 185 ASP A C 1
ATOM 1443 O O . ASP A 1 185 ? -1.382 -5.661 15.776 1.00 78.25 185 ASP A O 1
ATOM 1447 N N . ILE A 1 186 ? -0.888 -7.475 16.968 1.00 69.88 186 ILE A N 1
ATOM 1448 C CA . ILE A 1 186 ? -2.229 -7.722 17.557 1.00 69.88 186 ILE A CA 1
ATOM 1449 C C . ILE A 1 186 ? -2.898 -6.472 18.183 1.00 69.88 186 ILE A C 1
ATOM 1451 O O . ILE A 1 186 ? -4.102 -6.459 18.430 1.00 69.88 186 ILE A O 1
ATOM 1455 N N . ASN A 1 187 ? -2.138 -5.406 18.420 1.00 64.00 187 ASN A N 1
ATOM 1456 C CA . ASN A 1 187 ? -2.520 -4.280 19.265 1.00 64.00 187 ASN A CA 1
ATOM 1457 C C . ASN A 1 187 ? -3.359 -3.191 18.574 1.00 64.00 187 ASN A C 1
ATOM 1459 O O . ASN A 1 187 ? -4.099 -2.496 19.266 1.00 64.00 187 ASN A O 1
ATOM 1463 N N . HIS A 1 188 ? -3.268 -2.999 17.251 1.00 70.25 188 HIS A N 1
ATOM 1464 C CA . HIS A 1 188 ? -4.093 -1.989 16.575 1.00 70.25 188 HIS A CA 1
ATOM 1465 C C . HIS A 1 188 ? -4.281 -2.273 15.087 1.00 70.25 188 HIS A C 1
ATOM 1467 O O . HIS A 1 188 ? -3.347 -2.112 14.313 1.00 70.25 188 HIS A O 1
ATOM 1473 N N . SER A 1 189 ? -5.532 -2.517 14.674 1.00 81.00 189 SER A N 1
ATOM 1474 C CA . SER A 1 189 ? -5.858 -2.796 13.273 1.00 81.00 189 SER A CA 1
ATOM 1475 C C . SER A 1 189 ? -5.430 -1.663 12.328 1.00 81.00 189 SER A C 1
ATOM 1477 O O . SER A 1 189 ? -5.920 -0.534 12.435 1.00 81.00 189 SER A O 1
ATOM 1479 N N . ILE A 1 190 ? -4.557 -1.972 11.372 1.00 84.62 190 ILE A N 1
ATOM 1480 C CA . ILE A 1 190 ? -4.162 -1.091 10.261 1.00 84.62 190 ILE A CA 1
ATOM 1481 C C . ILE A 1 190 ? -5.288 -0.903 9.228 1.00 84.62 190 ILE A C 1
ATOM 1483 O O . ILE A 1 190 ? -5.354 0.117 8.530 1.00 84.62 190 ILE A O 1
ATOM 1487 N N . VAL A 1 191 ? -6.200 -1.876 9.139 1.00 82.50 191 VAL A N 1
ATOM 1488 C CA . VAL A 1 191 ? -7.197 -2.007 8.066 1.00 82.50 191 VAL A CA 1
ATOM 1489 C C . VAL A 1 191 ? -8.080 -0.759 7.905 1.00 82.50 191 VAL A C 1
ATOM 1491 O O . VAL A 1 191 ? -8.173 -0.257 6.783 1.00 82.50 191 VAL A O 1
ATOM 1494 N N . PRO A 1 192 ? -8.670 -0.162 8.963 1.00 83.94 192 PRO A N 1
ATOM 1495 C CA . PRO A 1 192 ? -9.525 1.019 8.806 1.00 83.94 192 PRO A CA 1
ATOM 1496 C C . PRO A 1 192 ? -8.784 2.231 8.223 1.00 83.94 192 PRO A C 1
ATOM 1498 O O . PRO A 1 192 ? -9.347 2.998 7.435 1.00 83.94 192 PRO A O 1
ATOM 1501 N N . THR A 1 193 ? -7.516 2.411 8.596 1.00 83.38 193 THR A N 1
ATOM 1502 C CA . THR A 1 193 ? -6.670 3.510 8.112 1.00 83.38 193 THR A CA 1
ATOM 1503 C C . THR A 1 193 ? -6.245 3.268 6.668 1.00 83.38 193 THR A C 1
ATOM 1505 O O . THR A 1 193 ? -6.330 4.174 5.838 1.00 83.38 193 THR A O 1
ATOM 1508 N N . ALA A 1 194 ? -5.896 2.028 6.332 1.00 82.06 194 ALA A N 1
ATOM 1509 C CA . ALA A 1 194 ? -5.639 1.593 4.965 1.00 82.06 194 ALA A CA 1
ATOM 1510 C C . ALA A 1 194 ? -6.841 1.821 4.031 1.00 82.06 194 ALA A C 1
ATOM 1512 O O . ALA A 1 194 ? -6.677 2.331 2.923 1.00 82.06 194 ALA A O 1
ATOM 1513 N N . THR A 1 195 ? -8.067 1.528 4.480 1.00 83.50 195 THR A N 1
ATOM 1514 C CA . THR A 1 195 ? -9.282 1.795 3.694 1.00 83.50 195 THR A CA 1
ATOM 1515 C C . THR A 1 195 ? -9.473 3.291 3.428 1.00 83.50 195 THR A C 1
ATOM 1517 O O . THR A 1 195 ? -9.902 3.681 2.341 1.00 83.50 195 THR A O 1
ATOM 1520 N N . ARG A 1 196 ? -9.141 4.161 4.393 1.00 83.75 196 ARG A N 1
ATOM 1521 C CA . ARG A 1 196 ? -9.169 5.621 4.186 1.00 83.75 196 ARG A CA 1
ATOM 1522 C C . ARG A 1 196 ? -8.122 6.062 3.165 1.00 83.75 196 ARG A C 1
ATOM 1524 O O . ARG A 1 196 ? -8.447 6.868 2.297 1.00 83.75 196 ARG A O 1
ATOM 1531 N N . LEU A 1 197 ? -6.913 5.501 3.234 1.00 85.44 197 LEU A N 1
ATOM 1532 C CA . LEU A 1 197 ? -5.851 5.762 2.261 1.00 85.44 197 LEU A CA 1
ATOM 1533 C C . LEU A 1 197 ? -6.292 5.366 0.845 1.00 85.44 197 LEU A C 1
ATOM 1535 O O . LEU A 1 197 ? -6.168 6.166 -0.079 1.00 85.44 197 LEU A O 1
ATOM 1539 N N . GLN A 1 198 ? -6.893 4.182 0.689 1.00 86.31 198 GLN A N 1
ATOM 1540 C CA . GLN A 1 198 ? -7.412 3.707 -0.594 1.00 86.31 198 GLN A CA 1
ATOM 1541 C C . GLN A 1 198 ? -8.493 4.634 -1.163 1.00 86.31 198 GLN A C 1
ATOM 1543 O O . GLN A 1 198 ? -8.456 4.964 -2.348 1.00 86.31 198 GLN A O 1
ATOM 1548 N N . LYS A 1 199 ? -9.417 5.117 -0.320 1.00 84.25 199 LYS A N 1
ATOM 1549 C CA . LYS A 1 199 ? -10.424 6.113 -0.725 1.00 84.25 199 LYS A CA 1
ATOM 1550 C C . LYS A 1 199 ? -9.780 7.417 -1.202 1.00 84.25 199 LYS A C 1
ATOM 1552 O O . LYS A 1 199 ? -10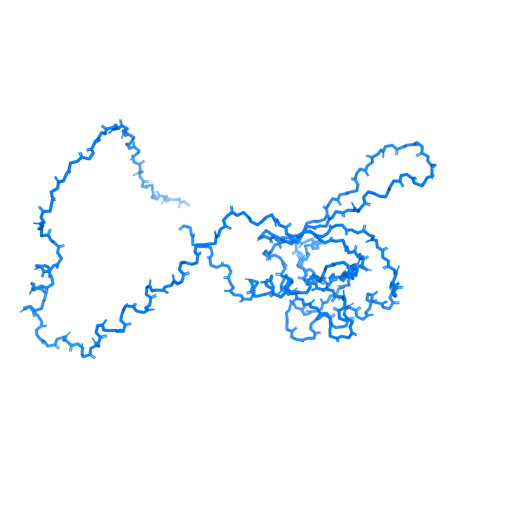.229 7.977 -2.200 1.00 84.25 199 LYS A O 1
ATOM 1557 N N . GLY A 1 200 ? -8.717 7.872 -0.533 1.00 81.81 200 GLY A N 1
ATOM 1558 C CA . GLY A 1 200 ? -7.939 9.046 -0.942 1.00 81.81 200 GLY A CA 1
ATOM 1559 C C . GLY A 1 200 ? -7.235 8.862 -2.291 1.00 81.81 200 GLY A C 1
ATOM 1560 O O . GLY A 1 200 ? -7.248 9.770 -3.117 1.00 81.81 200 GLY A O 1
ATOM 1561 N N . ILE A 1 201 ? -6.692 7.669 -2.553 1.00 84.25 201 ILE A N 1
ATOM 1562 C CA . ILE A 1 201 ? -6.068 7.322 -3.840 1.00 84.25 201 ILE A CA 1
ATOM 1563 C C . ILE A 1 201 ? -7.117 7.277 -4.960 1.00 84.25 201 ILE A C 1
ATOM 1565 O O . ILE A 1 201 ? -6.893 7.812 -6.044 1.00 84.25 201 ILE A O 1
ATOM 1569 N N . SER A 1 202 ? -8.279 6.661 -4.714 1.00 78.88 202 SER A N 1
ATOM 1570 C CA . SER A 1 202 ? -9.348 6.552 -5.714 1.00 78.88 202 SER A CA 1
ATOM 1571 C C . SER A 1 202 ? -10.093 7.859 -5.971 1.00 78.88 202 SER A C 1
ATOM 1573 O O . SER A 1 202 ? -10.609 8.040 -7.068 1.00 78.88 202 SER A O 1
ATOM 1575 N N . GLY A 1 203 ? -10.171 8.739 -4.969 1.00 67.81 203 GLY A N 1
ATOM 1576 C CA . GLY A 1 203 ? -10.954 9.973 -5.013 1.00 67.81 203 GLY A CA 1
ATOM 1577 C C . GLY A 1 203 ? -10.335 11.097 -5.842 1.00 67.81 203 GLY A C 1
ATOM 1578 O O . GLY A 1 203 ? -11.000 12.103 -6.045 1.00 67.81 203 GLY A O 1
ATOM 1579 N N . GLY A 1 204 ? -9.100 10.926 -6.329 1.00 52.72 204 GLY A N 1
ATOM 1580 C CA . GLY A 1 204 ? -8.352 11.979 -7.007 1.00 52.72 204 GLY A CA 1
ATOM 1581 C C . GLY A 1 204 ? -7.963 13.081 -6.022 1.00 52.72 204 GLY A C 1
ATOM 1582 O O . GLY A 1 204 ? -8.800 13.801 -5.490 1.00 52.72 204 GLY A O 1
ATOM 1583 N N . ILE A 1 205 ? -6.667 13.245 -5.774 1.00 47.00 205 ILE A N 1
ATOM 1584 C CA . ILE A 1 205 ? -6.161 14.431 -5.081 1.00 47.00 205 ILE A CA 1
ATOM 1585 C C . ILE A 1 205 ? -6.360 15.613 -6.039 1.00 47.00 205 ILE A C 1
ATOM 1587 O O . ILE A 1 205 ? -5.481 15.924 -6.840 1.00 47.00 205 ILE A O 1
ATOM 1591 N N . THR A 1 206 ? -7.518 16.270 -6.001 1.00 35.12 206 THR A N 1
ATOM 1592 C CA . THR A 1 206 ? -7.656 17.629 -6.529 1.00 35.12 206 THR A CA 1
ATOM 1593 C C . THR A 1 206 ? -6.901 18.555 -5.587 1.00 35.12 206 THR A C 1
ATOM 1595 O O . THR A 1 206 ? -7.455 19.082 -4.626 1.00 35.12 206 THR A O 1
ATOM 1598 N N . ALA A 1 207 ? -5.602 18.703 -5.838 1.00 33.56 207 ALA A N 1
ATOM 1599 C CA . ALA A 1 207 ? -4.809 19.788 -5.288 1.00 33.56 207 ALA A CA 1
ATOM 1600 C C . ALA A 1 207 ? -5.244 21.080 -5.992 1.00 33.56 207 ALA A C 1
ATOM 1602 O O . ALA A 1 207 ? -4.813 21.370 -7.105 1.00 33.56 207 ALA A O 1
ATOM 1603 N N . THR A 1 208 ? -6.146 21.832 -5.371 1.00 31.95 208 THR A N 1
ATOM 1604 C CA . THR A 1 208 ? -6.412 23.221 -5.754 1.00 31.95 208 THR A CA 1
ATOM 1605 C C . THR A 1 208 ? -5.298 24.086 -5.168 1.00 31.95 208 THR A C 1
ATOM 1607 O O . THR A 1 208 ? -5.118 24.088 -3.948 1.00 31.95 208 THR A O 1
ATOM 1610 N N . LYS A 1 209 ? -4.524 24.737 -6.042 1.00 30.52 209 LYS A N 1
ATOM 1611 C CA . LYS A 1 209 ? -3.509 25.738 -5.689 1.00 30.52 209 LYS A CA 1
ATOM 1612 C C . LYS A 1 209 ? -4.170 27.074 -5.369 1.00 30.52 209 LYS A C 1
ATOM 1614 O O . LYS A 1 209 ? -5.195 27.368 -6.023 1.00 30.52 209 LYS A O 1
#

pLDDT: mean 70.51, std 22.55, range [28.02, 96.81]

Secondary structure (DSSP, 8-state):
-------PPPP----------------SSHHHHHHHHHH-TT------GGGTTTTS--------S-----EEEEEEEEEEE-S-SSSTTTTHHHHHHHHHHH-TT-SEEEEEEEETTEEEEEE------S---S----PPPEEEEGGGEEEEEE-SSSTTEEEEEEEEE-GGG-EEEEEEEEEE-TTS-SHHHHHHHHHHHHT------

Mean predicted aligned error: 17.79 Å

InterPro domains:
  IPR006020 PTB/PI domain [PF14719] (71-192)
  IPR006020 PTB/PI domain [SM00462] (67-203)
  IPR011993 PH-like domain superfamily [G3DSA:2.30.29.30] (57-198)
  IPR051133 Adapter and Engulfment Domain-Containing Protein [PTHR11232] (49-182)

Organism: Leptonychotes weddellii (NCBI:txid9713)

Foldseek 3Di:
DDDDDDDDDDDDDDDDDDDDDDDDDDDDDVVVVVVVCVVCVPPDDPDPPVVVVPVVPPPPPPPPPDDDFDKFWWFWLWKDFFPDQDDPPRCVVTVVVSCVVQPPPGGFTWIWTQDPQGIKIAGDPDPDDDDDDDDPDRDDIDDAGLVFWRAWAQDPVQNQKIKTWGWDQDPPRDTTIMITIIGGDPPDRPHVVRVVSRCVNVVDPPPDD

Sequence (209 aa):
MLPWRRNKFVLVEDEAKCKAKSLSPGLAYTSLLSSFLRSCPDLLPDWPLERLGRVFRSRRQKVELNKEDPTYTVWYLGNAVTLHAKGDGCTDDAVGKIWARCGPGGGTKMKLTLGPHGIRMQPCERGASGGSGGSGGRRPAHAYLLPRITYCTADGRHPRVFAWVYRHQARHKAVVLRCHAVEDDINHSIVPTATRLQKGISGGITATK

Solvent-accessible surface area (backbone atoms only — not comparable to full-atom values): 13378 Å² total; per-residue (Å²): 136,86,85,85,86,85,80,87,81,84,86,79,86,83,88,79,92,83,81,93,76,90,83,87,86,84,90,87,56,69,69,63,50,52,57,52,53,72,75,47,79,87,73,71,75,95,63,68,72,82,62,65,73,61,70,79,60,65,77,80,72,82,69,76,92,77,71,77,60,55,71,41,60,28,27,40,42,48,66,31,73,38,94,49,61,58,64,91,69,42,52,51,71,28,50,51,56,30,44,76,72,36,49,94,93,35,61,47,60,25,37,38,32,52,46,95,67,23,41,37,38,34,72,52,86,71,74,88,79,79,90,74,93,72,79,93,70,77,72,79,64,49,73,48,49,40,95,42,44,60,34,50,45,61,38,89,91,44,79,55,29,41,35,36,28,33,62,41,76,46,76,95,78,38,76,43,44,32,31,36,38,31,33,59,41,97,85,58,84,57,56,71,59,46,53,52,51,30,49,52,62,72,65,55,81,78,78,82,129